Protein AF-A0A841HU97-F1 (afdb_monomer)

Radius of gyration: 21.38 Å; Cα contacts (8 Å, |Δi|>4): 462; chains: 1; bounding box: 40×59×82 Å

Mean predicted aligned error: 6.95 Å

Secondary structure (DSSP, 8-state):
---------------------PPPPPGGGT---HHHHHHHHHTTS-HHHHTTSEEEEEETTEEEEEE--SSS-EEEEE-GGGGTT-HHHHT-TT-BEEEEE-TTHHHHTHHHHHHHHHHHHTT--HHHHHHHHHHHHHTTSSPP--S-EEEEE-BTT-B-STTTSSPPPEEEEE-TT--GGGGT-PPTT-SSS-EEESTTSTT-EEEEE--GGG-BPPPP-

pLDDT: mean 89.75, std 15.46, range [35.66, 98.94]

Foldseek 3Di:
DDDDDDDDDDDDPPPPDPPPLQFADPVVLQDDDPLQFLLQLLLQDDCVQSVQAFEWEQDLQFTDTPDHGDQQKYKGWAAQLLVAPPQQSNRFSNFTFIKIWHNQCVQQPVVLSRQSRNCVSVGHHSHRSVVVSVVCVVVVVGPARPDKIKMWGQAQQGQHHPPQGRPATKMKIFDAQAAQVVQVVPDPSDQPGWGWDPHGHRRIIIIHGDDSVSRGYRDDD

Solvent-accessible surface area (backbone atoms only — not comparable to full-atom values): 12001 Å² total; per-residue (Å²): 140,86,86,82,85,80,85,83,79,84,80,81,81,80,82,75,79,77,76,75,89,78,71,70,68,62,70,77,62,66,55,66,61,68,58,52,45,52,25,38,11,34,14,2,35,62,63,92,52,33,76,36,20,21,32,37,44,81,52,97,89,28,73,43,80,80,43,86,41,82,71,54,24,34,20,27,58,42,47,20,36,67,45,38,53,45,58,76,49,27,54,34,50,78,23,34,39,23,33,24,22,31,55,54,21,42,65,33,44,46,61,57,48,47,47,28,41,39,38,42,74,72,65,49,51,32,58,55,37,40,50,50,54,52,49,30,48,76,72,62,75,38,56,75,74,93,62,84,27,41,32,26,34,16,24,56,73,28,23,76,34,92,96,48,39,51,55,72,15,28,40,38,35,53,36,59,48,40,46,29,64,82,62,71,55,43,62,74,93,54,70,91,56,49,26,39,49,56,55,55,31,81,76,4,28,37,40,40,58,50,64,64,87,66,38,28,67,45,59,82,113

Structure (mmCIF, N/CA/C/O backbone):
data_AF-A0A841HU97-F1
#
_entry.id   AF-A0A841HU97-F1
#
loop_
_atom_site.group_PDB
_atom_site.id
_atom_site.type_symbol
_atom_site.label_atom_id
_atom_site.label_alt_id
_atom_site.label_comp_id
_atom_site.label_asym_id
_atom_site.label_entity_id
_atom_site.label_seq_id
_atom_site.pdbx_PDB_ins_code
_atom_site.Cartn_x
_atom_site.Cartn_y
_atom_site.Cartn_z
_atom_site.occupancy
_atom_site.B_iso_or_equiv
_atom_site.auth_seq_id
_atom_site.auth_comp_id
_atom_site.auth_asym_id
_atom_site.auth_atom_id
_atom_site.pdbx_PDB_model_num
ATOM 1 N N . MET A 1 1 ? -6.952 43.337 65.513 1.00 39.38 1 MET A N 1
ATOM 2 C CA . MET A 1 1 ? -6.784 42.238 64.538 1.00 39.38 1 MET A CA 1
ATOM 3 C C . MET A 1 1 ? -7.478 42.650 63.247 1.00 39.38 1 MET A C 1
ATOM 5 O O . MET A 1 1 ? -8.686 42.824 63.263 1.00 39.38 1 MET A O 1
ATOM 9 N N . ARG A 1 2 ? -6.722 42.930 62.178 1.00 35.66 2 ARG A N 1
ATOM 10 C CA . ARG A 1 2 ? -7.250 43.236 60.836 1.00 35.66 2 ARG A CA 1
ATOM 11 C C . ARG A 1 2 ? -6.975 42.016 59.958 1.00 35.66 2 ARG A C 1
ATOM 13 O O . ARG A 1 2 ? -5.815 41.643 59.827 1.00 35.66 2 ARG A O 1
ATOM 20 N N . ALA A 1 3 ? -8.015 41.389 59.417 1.00 38.00 3 ALA A N 1
ATOM 21 C CA . ALA A 1 3 ? -7.885 40.289 58.467 1.00 38.00 3 ALA A CA 1
ATOM 22 C C . ALA A 1 3 ? -7.999 40.851 57.044 1.00 38.00 3 ALA A C 1
ATOM 24 O O . ALA A 1 3 ? -9.045 41.378 56.669 1.00 38.00 3 ALA A O 1
ATOM 25 N N . SER A 1 4 ? -6.909 40.777 56.279 1.00 39.00 4 SER A N 1
ATOM 26 C CA . SER A 1 4 ? -6.903 41.051 54.840 1.00 39.00 4 SER A CA 1
ATOM 27 C C . SER A 1 4 ? -7.301 39.781 54.093 1.00 39.00 4 SER A C 1
ATOM 29 O O . SER A 1 4 ? -6.621 38.764 54.205 1.00 39.00 4 SER A O 1
ATOM 31 N N . PHE A 1 5 ? -8.379 39.848 53.313 1.00 39.66 5 PHE A N 1
ATOM 32 C CA . PHE A 1 5 ? -8.741 38.817 52.344 1.00 39.66 5 PHE A CA 1
ATOM 33 C C . PHE A 1 5 ? -7.985 39.079 51.038 1.00 39.66 5 PHE A C 1
ATOM 35 O O . PHE A 1 5 ? -8.210 40.094 50.382 1.00 39.66 5 PHE A O 1
ATOM 42 N N . ILE A 1 6 ? -7.081 38.174 50.663 1.00 43.78 6 ILE A N 1
ATOM 43 C CA . ILE A 1 6 ? -6.439 38.168 49.344 1.00 43.78 6 ILE A CA 1
ATOM 44 C C . ILE A 1 6 ? -7.289 37.269 48.443 1.00 43.78 6 ILE A C 1
ATOM 46 O O . ILE A 1 6 ? -7.328 36.056 48.631 1.00 43.78 6 ILE A O 1
ATOM 50 N N . SER A 1 7 ? -7.995 37.871 47.484 1.00 40.78 7 SER A N 1
ATOM 51 C CA . SER A 1 7 ? -8.650 37.134 46.399 1.00 40.78 7 SER A CA 1
ATOM 52 C C . SER A 1 7 ? -7.592 36.703 45.387 1.00 40.78 7 SER A C 1
ATOM 54 O O . SER A 1 7 ? -6.973 37.546 44.741 1.00 40.78 7 SER A O 1
ATOM 56 N N . ILE A 1 8 ? -7.381 35.395 45.253 1.00 49.25 8 ILE A N 1
ATOM 57 C CA . ILE A 1 8 ? -6.560 34.804 44.194 1.00 49.25 8 ILE A CA 1
ATOM 58 C C . ILE A 1 8 ? -7.495 34.530 43.013 1.00 49.25 8 ILE A C 1
ATOM 60 O O . ILE A 1 8 ? -8.324 33.623 43.065 1.00 49.25 8 ILE A O 1
ATOM 64 N N . GLY A 1 9 ? -7.398 35.353 41.970 1.00 42.12 9 GLY A N 1
ATOM 65 C CA . GLY A 1 9 ? -8.091 35.125 40.705 1.00 42.12 9 GLY A CA 1
ATOM 66 C C . GLY A 1 9 ? -7.463 33.949 39.956 1.00 42.12 9 GLY A C 1
ATOM 67 O O . GLY A 1 9 ? -6.272 33.972 39.652 1.00 42.12 9 GLY A O 1
ATOM 68 N N . LEU A 1 10 ? -8.266 32.926 39.658 1.00 45.09 10 LEU A N 1
ATOM 69 C CA . LEU A 1 10 ? -7.904 31.838 38.752 1.00 45.09 10 LEU A CA 1
ATOM 70 C C . LEU A 1 10 ? -7.826 32.389 37.317 1.00 45.09 10 LEU A C 1
ATOM 72 O O . LEU A 1 10 ? -8.851 32.682 36.705 1.00 45.09 10 LEU A O 1
ATOM 76 N N . PHE A 1 11 ? -6.618 32.512 36.766 1.00 46.72 11 PHE A N 1
ATOM 77 C CA . PHE A 1 11 ? -6.419 32.663 35.325 1.00 46.72 11 PHE A CA 1
ATOM 78 C C . PHE A 1 11 ? -6.474 31.271 34.687 1.00 46.72 11 PHE A C 1
ATOM 80 O O . PHE A 1 11 ? -5.527 30.492 34.788 1.00 46.72 11 PHE A O 1
ATOM 87 N N . ALA A 1 12 ? -7.594 30.941 34.046 1.00 46.47 12 ALA A N 1
ATOM 88 C CA . ALA A 1 12 ? -7.679 29.781 33.170 1.00 46.47 12 ALA A CA 1
ATOM 89 C C . ALA A 1 12 ? -6.937 30.102 31.861 1.00 46.47 12 ALA A C 1
ATOM 91 O O . ALA A 1 12 ? -7.440 30.832 31.009 1.00 46.47 12 ALA A O 1
ATOM 92 N N . LEU A 1 13 ? -5.718 29.583 31.718 1.00 48.50 13 LEU A N 1
ATOM 93 C CA . LEU A 1 13 ? -4.993 29.565 30.449 1.00 48.50 13 LEU A CA 1
ATOM 94 C C . LEU A 1 13 ? -5.653 28.529 29.533 1.00 48.50 13 LEU A C 1
ATOM 96 O O . LEU A 1 13 ? -5.448 27.326 29.687 1.00 48.50 13 LEU A O 1
ATOM 100 N N . ALA A 1 14 ? -6.465 28.996 28.588 1.00 50.97 14 ALA A N 1
ATOM 101 C CA . ALA A 1 14 ? -6.931 28.172 27.484 1.00 50.97 14 ALA A CA 1
ATOM 102 C C . ALA A 1 14 ? -5.754 27.927 26.526 1.00 50.97 14 ALA A C 1
ATOM 104 O O . ALA A 1 14 ? -5.373 28.811 25.761 1.00 50.97 14 ALA A O 1
ATOM 105 N N . PHE A 1 15 ? -5.168 26.731 26.572 1.00 45.81 15 PHE A N 1
ATOM 106 C CA . PHE A 1 15 ? -4.295 26.247 25.506 1.00 45.81 15 PHE A CA 1
ATOM 107 C C . PHE A 1 15 ? -5.168 25.919 24.289 1.00 45.81 15 PHE A C 1
ATOM 109 O O . PHE A 1 15 ? -5.725 24.829 24.187 1.00 45.81 15 PHE A O 1
ATOM 116 N N . GLN A 1 16 ? -5.318 26.869 23.368 1.00 43.59 16 GLN A N 1
ATOM 117 C CA . GLN A 1 16 ? -5.708 26.533 22.002 1.00 43.59 16 GLN A CA 1
ATOM 118 C C . GLN A 1 16 ? -4.465 25.968 21.317 1.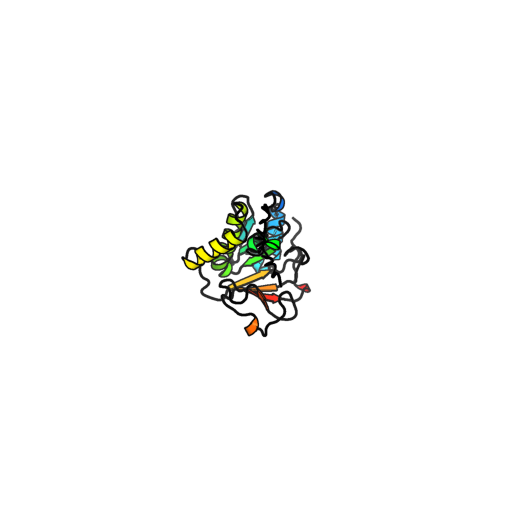00 43.59 16 GLN A C 1
ATOM 120 O O . GLN A 1 16 ? -3.536 26.708 20.997 1.00 43.59 16 GLN A O 1
ATOM 125 N N . ALA A 1 17 ? -4.418 24.648 21.144 1.00 48.00 17 ALA A N 1
ATOM 126 C CA . ALA A 1 17 ? -3.470 24.042 20.224 1.00 48.00 17 ALA A CA 1
ATOM 127 C C . ALA A 1 17 ? -3.789 24.586 18.824 1.00 48.00 17 ALA A C 1
ATOM 129 O O . ALA A 1 17 ? -4.861 24.321 18.281 1.00 48.00 1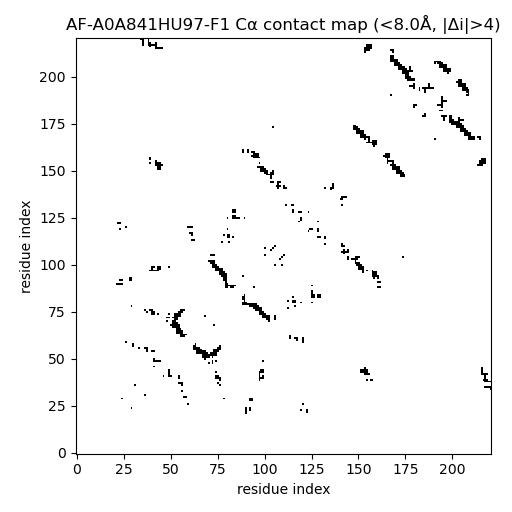7 ALA A O 1
ATOM 130 N N . LEU A 1 18 ? -2.893 25.403 18.271 1.00 46.22 18 LEU A N 1
ATOM 131 C CA . LEU A 1 18 ? -2.945 25.776 16.865 1.00 46.22 18 LEU A CA 1
ATOM 132 C C . LEU A 1 18 ? -2.720 24.486 16.074 1.00 46.22 18 LEU A C 1
ATOM 134 O O . LEU A 1 18 ? -1.617 23.945 16.087 1.00 46.22 18 LEU A O 1
ATOM 138 N N . ALA A 1 19 ? -3.765 23.969 15.432 1.00 50.91 19 ALA A N 1
ATOM 139 C CA . ALA A 1 19 ? -3.573 23.016 14.353 1.00 50.91 19 ALA A CA 1
ATOM 140 C C . ALA A 1 19 ? -2.728 23.738 13.295 1.00 50.91 19 ALA A C 1
ATOM 142 O O . ALA A 1 19 ? -3.179 24.731 12.720 1.00 50.91 19 ALA A O 1
ATOM 143 N N . GLU A 1 20 ? -1.478 23.317 13.103 1.00 55.88 20 GLU A N 1
ATOM 144 C CA . GLU A 1 20 ? -0.710 23.771 11.950 1.00 55.88 20 GLU A CA 1
ATOM 145 C C . GLU A 1 20 ? -1.506 23.393 10.698 1.00 55.88 20 GLU A C 1
ATOM 147 O O . GLU A 1 20 ? -1.868 22.228 10.521 1.00 55.88 20 GLU A O 1
ATOM 152 N N . ASP A 1 21 ? -1.797 24.378 9.844 1.00 69.62 21 ASP A N 1
ATOM 153 C CA . ASP A 1 21 ? -2.420 24.183 8.529 1.00 69.62 21 ASP A CA 1
ATOM 154 C C . ASP A 1 21 ? -1.395 23.510 7.601 1.00 69.62 21 ASP A C 1
ATOM 156 O O . ASP A 1 21 ? -0.797 24.124 6.711 1.00 69.62 21 ASP A O 1
ATOM 160 N N . ARG A 1 22 ? -1.079 22.249 7.907 1.00 84.69 22 ARG A N 1
ATOM 161 C CA . ARG A 1 22 ? -0.103 21.448 7.183 1.00 84.69 22 ARG A CA 1
ATOM 162 C C . ARG A 1 22 ? -0.726 21.064 5.852 1.00 84.69 22 ARG A C 1
ATOM 164 O O . ARG A 1 22 ? -1.761 20.411 5.796 1.00 84.69 22 ARG A O 1
ATOM 171 N N . LYS A 1 23 ? -0.085 21.481 4.764 1.00 90.56 23 LYS A N 1
ATOM 172 C CA . LYS A 1 23 ? -0.539 21.193 3.401 1.00 90.56 23 LYS A CA 1
ATOM 173 C C . LYS A 1 23 ? 0.221 20.002 2.840 1.00 90.56 23 LYS A C 1
ATOM 175 O O . LYS A 1 23 ? 1.411 19.836 3.115 1.00 90.56 23 LYS A O 1
ATOM 180 N N . TYR A 1 24 ? -0.456 19.195 2.027 1.00 96.06 24 TYR A N 1
ATOM 181 C CA . TYR A 1 24 ? 0.226 18.197 1.208 1.00 96.06 24 TYR A CA 1
ATOM 182 C C . TYR A 1 24 ? 1.203 18.866 0.242 1.00 96.06 24 TYR A C 1
ATOM 184 O O . TYR A 1 24 ? 1.039 20.027 -0.146 1.00 96.06 24 TYR A O 1
ATOM 192 N N . ALA A 1 25 ? 2.221 18.108 -0.158 1.00 95.88 25 ALA A N 1
ATOM 193 C CA . ALA A 1 25 ? 3.141 18.542 -1.193 1.00 95.88 25 ALA A CA 1
ATOM 194 C C . ALA A 1 25 ? 2.417 18.714 -2.541 1.00 95.88 25 ALA A C 1
ATOM 196 O O . ALA A 1 25 ? 1.280 18.276 -2.732 1.00 95.88 25 ALA A O 1
ATOM 197 N N . SER A 1 26 ? 3.082 19.344 -3.510 1.00 96.50 26 SER A N 1
ATOM 198 C CA . SER A 1 26 ? 2.541 19.395 -4.870 1.00 96.50 26 SER A CA 1
ATOM 199 C C . SER A 1 26 ? 2.446 17.984 -5.469 1.00 96.50 26 SER A C 1
ATOM 201 O O . SER A 1 26 ? 3.258 17.122 -5.141 1.00 96.50 26 SER A O 1
ATOM 203 N N . PHE A 1 27 ? 1.508 17.750 -6.397 1.00 96.88 27 PHE A N 1
ATOM 204 C CA . PHE A 1 27 ? 1.366 16.440 -7.056 1.00 96.88 27 PHE A CA 1
ATOM 205 C C . PHE A 1 27 ? 2.678 15.922 -7.676 1.00 96.88 27 PHE A C 1
ATOM 207 O O . PHE A 1 27 ? 2.916 14.719 -7.669 1.00 96.88 27 PHE A O 1
ATOM 214 N N . ALA A 1 28 ? 3.549 16.818 -8.156 1.00 97.19 28 ALA A N 1
ATOM 215 C CA . ALA A 1 28 ? 4.831 16.445 -8.756 1.00 97.19 28 ALA A CA 1
ATOM 216 C C . ALA A 1 28 ? 5.740 15.659 -7.788 1.00 97.19 28 ALA A C 1
ATOM 218 O O . ALA A 1 28 ? 6.506 14.811 -8.228 1.00 97.19 28 ALA A O 1
ATOM 219 N N . GLU A 1 29 ? 5.604 15.874 -6.475 1.00 97.00 29 GLU A N 1
ATOM 220 C CA . GLU A 1 29 ? 6.344 15.138 -5.437 1.00 97.00 29 GLU A CA 1
ATOM 221 C C . GLU A 1 29 ? 5.803 13.716 -5.214 1.00 97.00 29 GLU A C 1
ATOM 223 O O . GLU A 1 29 ? 6.471 12.881 -4.606 1.00 97.00 29 GLU A O 1
ATOM 228 N N . TYR A 1 30 ? 4.592 13.416 -5.692 1.00 97.00 30 TYR A N 1
ATOM 229 C CA . TYR A 1 30 ? 3.968 12.089 -5.635 1.00 97.00 30 TYR A CA 1
ATOM 230 C C . TYR A 1 30 ? 4.116 11.316 -6.948 1.00 97.00 30 TYR A C 1
ATOM 232 O O . TYR A 1 30 ? 4.041 10.083 -6.947 1.00 97.00 30 TYR A O 1
ATOM 240 N N . GLU A 1 31 ? 4.315 12.027 -8.054 1.00 96.00 31 GLU A N 1
ATOM 241 C CA . GLU A 1 31 ? 4.421 11.471 -9.397 1.00 96.00 31 GLU A CA 1
ATOM 242 C C . GLU A 1 31 ? 5.672 10.593 -9.555 1.00 96.00 31 GLU A C 1
ATOM 244 O O . GLU A 1 31 ? 6.679 10.737 -8.856 1.00 96.00 31 GLU A O 1
ATOM 249 N N . MET A 1 32 ? 5.584 9.631 -10.468 1.00 97.44 32 MET A N 1
ATOM 250 C CA . MET A 1 32 ? 6.690 8.785 -10.896 1.00 97.44 32 MET A CA 1
ATOM 251 C C . MET A 1 32 ? 6.630 8.635 -12.419 1.00 97.44 32 MET A C 1
ATOM 253 O O . MET A 1 32 ? 5.535 8.621 -12.985 1.00 97.44 32 MET A O 1
ATOM 257 N N . PRO A 1 33 ? 7.774 8.470 -13.110 1.00 97.50 33 PRO A N 1
ATOM 258 C CA . PRO A 1 33 ? 7.753 8.024 -14.496 1.00 97.50 33 PRO A CA 1
ATOM 259 C C . PRO A 1 33 ? 6.971 6.711 -14.611 1.00 97.50 33 PRO A C 1
ATOM 261 O O . PRO A 1 33 ? 7.207 5.790 -13.828 1.00 97.50 33 PRO A O 1
ATOM 264 N N . ARG A 1 34 ? 6.069 6.618 -15.596 1.00 97.75 34 ARG A N 1
ATOM 265 C CA . ARG A 1 34 ? 5.155 5.475 -15.781 1.00 97.75 34 ARG A CA 1
ATOM 266 C C . ARG A 1 34 ? 5.855 4.122 -15.648 1.00 97.75 34 ARG A C 1
ATOM 268 O O . ARG A 1 34 ? 5.418 3.287 -14.861 1.00 97.75 34 ARG A O 1
ATOM 275 N N . ASP A 1 35 ? 6.945 3.920 -16.382 1.00 97.94 35 ASP A N 1
ATOM 276 C CA . ASP A 1 35 ? 7.644 2.630 -16.407 1.00 97.94 35 ASP A CA 1
ATOM 277 C C . ASP A 1 35 ? 8.340 2.325 -15.074 1.00 97.94 35 ASP A C 1
ATOM 279 O O . ASP A 1 35 ? 8.354 1.178 -14.629 1.00 97.94 35 ASP A O 1
ATOM 283 N N . ALA A 1 36 ? 8.829 3.356 -14.376 1.00 98.38 36 ALA A N 1
ATOM 284 C CA . ALA A 1 36 ? 9.403 3.208 -13.043 1.00 98.38 36 ALA A CA 1
ATOM 285 C C . ALA A 1 36 ? 8.336 2.837 -11.998 1.00 98.38 36 ALA A C 1
ATOM 287 O O . ALA A 1 36 ? 8.594 2.006 -11.129 1.00 98.38 36 ALA A O 1
ATOM 288 N N . GLU A 1 37 ? 7.129 3.407 -12.082 1.00 98.62 37 GLU A N 1
ATOM 289 C CA . GLU A 1 37 ? 6.034 3.047 -11.173 1.00 98.62 37 GLU A CA 1
ATOM 290 C C . GLU A 1 37 ? 5.511 1.634 -11.440 1.00 98.62 37 GLU A C 1
ATOM 292 O O . GLU A 1 37 ? 5.264 0.886 -10.496 1.00 98.62 37 GLU A O 1
ATOM 297 N N . VAL A 1 38 ? 5.416 1.227 -12.711 1.00 98.75 38 VAL A N 1
ATOM 298 C CA . VAL A 1 38 ? 5.068 -0.154 -13.079 1.00 98.75 38 VAL A CA 1
ATOM 299 C C . VAL A 1 38 ? 6.113 -1.140 -12.555 1.00 98.75 38 VAL A C 1
ATOM 301 O O . VAL A 1 38 ? 5.745 -2.167 -11.982 1.00 98.75 38 VAL A O 1
ATOM 304 N N . ALA A 1 39 ? 7.404 -0.840 -12.722 1.00 98.56 39 ALA A N 1
ATOM 305 C CA . ALA A 1 39 ? 8.486 -1.685 -12.225 1.00 98.56 39 ALA A CA 1
ATOM 306 C C . ALA A 1 39 ? 8.465 -1.810 -10.694 1.00 98.56 39 ALA A C 1
ATOM 308 O O . ALA A 1 39 ? 8.594 -2.917 -10.167 1.00 98.56 39 ALA A O 1
ATOM 309 N N . LEU A 1 40 ? 8.241 -0.699 -9.984 1.00 98.62 40 LEU A N 1
ATOM 310 C CA . LEU A 1 40 ? 8.136 -0.688 -8.526 1.00 98.62 40 LEU A CA 1
ATOM 311 C C . LEU A 1 40 ? 6.879 -1.415 -8.027 1.00 98.62 40 LEU A C 1
ATOM 313 O O . LEU A 1 40 ? 6.944 -2.152 -7.051 1.00 98.62 40 LEU A O 1
ATOM 317 N N . ALA A 1 41 ? 5.737 -1.273 -8.703 1.00 98.75 41 ALA A N 1
ATOM 318 C CA . ALA A 1 41 ? 4.535 -2.033 -8.364 1.00 98.75 41 ALA A CA 1
ATOM 319 C C . ALA A 1 41 ? 4.764 -3.545 -8.525 1.00 98.75 41 ALA A C 1
ATOM 321 O O . ALA A 1 41 ? 4.331 -4.334 -7.686 1.00 98.75 41 ALA A O 1
ATOM 322 N N . ARG A 1 42 ? 5.474 -3.965 -9.581 1.00 98.69 42 ARG A N 1
ATOM 323 C CA . ARG A 1 42 ? 5.773 -5.382 -9.836 1.00 98.69 42 ARG A CA 1
ATOM 324 C C . ARG A 1 42 ? 6.740 -5.990 -8.820 1.00 98.69 42 ARG A C 1
ATOM 326 O O . ARG A 1 42 ? 6.621 -7.180 -8.539 1.00 98.69 42 ARG A O 1
ATOM 333 N N . SER A 1 43 ? 7.649 -5.211 -8.234 1.00 98.62 43 SER A N 1
ATOM 334 C CA . SER A 1 43 ? 8.570 -5.725 -7.209 1.00 98.62 43 SER A CA 1
ATOM 335 C C . SER A 1 43 ? 7.900 -6.011 -5.859 1.00 98.62 43 SER A C 1
ATOM 337 O O . SER A 1 43 ? 8.522 -6.605 -4.982 1.00 98.62 43 SER A O 1
ATOM 339 N N . ALA A 1 44 ? 6.624 -5.655 -5.680 1.00 98.50 44 ALA A N 1
ATOM 340 C CA . ALA A 1 44 ? 5.869 -5.964 -4.468 1.00 98.50 44 ALA A CA 1
ATOM 341 C C . ALA A 1 44 ? 5.679 -7.471 -4.214 1.00 98.50 44 ALA A C 1
ATOM 343 O O . ALA A 1 44 ? 5.429 -7.859 -3.076 1.00 98.50 44 ALA A O 1
ATOM 344 N N . ALA A 1 45 ? 5.762 -8.313 -5.248 1.00 98.44 45 ALA A N 1
ATOM 345 C CA . ALA A 1 45 ? 5.433 -9.735 -5.174 1.00 98.44 45 ALA A CA 1
ATOM 346 C C . ALA A 1 45 ? 6.348 -10.589 -6.070 1.00 98.44 45 ALA A C 1
ATOM 348 O O . ALA A 1 45 ? 6.911 -10.065 -7.037 1.00 98.44 45 ALA A O 1
ATOM 349 N N . PRO A 1 46 ? 6.469 -11.906 -5.799 1.00 97.62 46 PRO A N 1
ATOM 350 C CA . PRO A 1 46 ? 7.232 -12.811 -6.656 1.00 97.62 46 PRO A CA 1
ATOM 351 C C . PRO A 1 46 ? 6.738 -12.793 -8.105 1.00 97.62 46 PRO A C 1
ATOM 353 O O . PRO A 1 46 ? 5.551 -12.598 -8.374 1.00 97.62 46 PRO A O 1
ATOM 356 N N . GLU A 1 47 ? 7.647 -13.054 -9.044 1.00 96.62 47 GLU A N 1
ATOM 357 C CA . GLU A 1 47 ? 7.403 -12.923 -10.486 1.00 96.62 47 GLU A CA 1
ATOM 358 C C . GLU A 1 47 ? 6.187 -13.728 -10.969 1.00 96.62 47 GLU A C 1
ATOM 360 O O . GLU A 1 47 ? 5.412 -13.247 -11.792 1.00 96.62 47 GLU A O 1
ATOM 365 N N . GLN A 1 48 ? 5.946 -14.920 -10.417 1.00 96.88 48 GLN A N 1
ATOM 366 C CA . GLN A 1 48 ? 4.804 -15.776 -10.775 1.00 96.88 48 GLN A CA 1
ATOM 367 C C . GLN A 1 48 ? 3.440 -15.127 -10.456 1.00 96.88 48 GLN A C 1
ATOM 369 O O . GLN A 1 48 ? 2.411 -15.518 -11.024 1.00 96.88 48 GLN A O 1
ATOM 374 N N . ILE A 1 49 ? 3.443 -14.135 -9.559 1.00 98.31 49 ILE A N 1
ATOM 375 C CA . ILE A 1 49 ? 2.303 -13.297 -9.192 1.00 98.31 49 ILE A CA 1
ATOM 376 C C . ILE A 1 49 ? 2.338 -11.994 -9.996 1.00 98.31 49 ILE A C 1
ATOM 378 O O . ILE A 1 49 ? 1.416 -11.717 -10.763 1.00 98.31 49 ILE A O 1
ATOM 382 N N . SER A 1 50 ? 3.394 -11.194 -9.844 1.00 98.06 50 SER A N 1
ATOM 383 C CA . SER A 1 50 ? 3.416 -9.818 -10.349 1.00 98.06 50 SER A CA 1
ATOM 384 C C . SER A 1 50 ? 3.511 -9.715 -11.871 1.00 98.06 50 SER A C 1
ATOM 386 O O . SER A 1 50 ? 3.017 -8.744 -12.444 1.00 98.06 50 SER A O 1
ATOM 388 N N . SER A 1 51 ? 4.072 -10.721 -12.557 1.00 97.62 51 SER A N 1
ATOM 389 C CA . SER A 1 51 ? 4.155 -10.726 -14.027 1.00 97.62 51 SER A CA 1
ATOM 390 C C . SER A 1 51 ? 2.782 -10.721 -14.706 1.00 97.62 51 SER A C 1
ATOM 392 O O . SER A 1 51 ? 2.644 -10.152 -15.792 1.00 97.62 51 SER A O 1
ATOM 394 N N . ARG A 1 52 ? 1.785 -11.307 -14.029 1.00 98.38 52 ARG A N 1
ATOM 395 C CA . ARG A 1 52 ? 0.411 -11.539 -14.492 1.00 98.38 52 ARG A CA 1
ATOM 396 C C . ARG A 1 52 ? -0.645 -10.727 -13.742 1.00 98.38 52 ARG A C 1
ATOM 398 O O . ARG A 1 52 ? -1.834 -10.924 -13.978 1.00 98.38 52 ARG A O 1
ATOM 405 N N . ALA A 1 53 ? -0.226 -9.847 -12.837 1.00 98.88 53 ALA A N 1
ATOM 406 C CA . ALA A 1 53 ? -1.120 -8.976 -12.088 1.00 98.88 53 ALA A CA 1
ATOM 407 C C . ALA A 1 53 ? -1.597 -7.793 -12.942 1.00 98.88 53 ALA A C 1
ATOM 409 O O . ALA A 1 53 ? -0.894 -7.310 -13.833 1.00 98.88 53 ALA A O 1
ATOM 410 N N . THR A 1 54 ? -2.787 -7.288 -12.628 1.00 98.94 54 THR A N 1
ATOM 411 C CA . THR A 1 54 ? -3.208 -5.958 -13.076 1.00 98.94 54 THR A CA 1
ATOM 412 C C . THR A 1 54 ? -2.339 -4.920 -12.377 1.00 98.94 54 THR A C 1
ATOM 414 O O . THR A 1 54 ? -2.090 -5.034 -11.179 1.00 98.94 54 THR A O 1
ATOM 417 N N . ILE A 1 55 ? -1.881 -3.903 -13.104 1.00 98.88 55 ILE A N 1
ATOM 418 C CA . ILE A 1 55 ? -1.062 -2.822 -12.550 1.00 98.88 55 ILE A CA 1
ATOM 419 C C . ILE A 1 55 ? -1.828 -1.510 -12.641 1.00 98.88 55 ILE A C 1
ATOM 421 O O . ILE A 1 55 ? -2.269 -1.122 -13.730 1.00 98.88 55 ILE A O 1
ATOM 425 N N . LYS A 1 56 ? -1.939 -0.821 -11.503 1.00 98.88 56 LYS A N 1
ATOM 426 C CA . LYS A 1 56 ? -2.425 0.558 -11.429 1.00 98.88 56 LYS A CA 1
ATOM 427 C C . LYS A 1 56 ? -1.298 1.512 -11.032 1.00 98.88 56 LYS A C 1
ATOM 429 O O . LYS A 1 56 ? -0.475 1.173 -10.184 1.00 98.88 56 LYS A O 1
ATOM 434 N N . ILE A 1 57 ? -1.285 2.703 -11.626 1.00 98.69 57 ILE A N 1
ATOM 435 C CA . ILE A 1 57 ? -0.348 3.791 -11.291 1.00 98.69 57 ILE A CA 1
ATOM 436 C C . ILE A 1 57 ? -1.108 5.041 -10.864 1.00 98.69 57 ILE A C 1
ATOM 438 O O . ILE A 1 57 ? -2.279 5.200 -11.215 1.00 98.69 57 ILE A O 1
ATOM 442 N N . LEU A 1 58 ? -0.453 5.918 -10.109 1.00 98.69 58 LEU A N 1
ATOM 443 C CA . LEU A 1 58 ? -1.059 7.154 -9.633 1.00 98.69 58 LEU A CA 1
ATOM 444 C C . LEU A 1 58 ? -1.114 8.223 -10.734 1.00 98.69 58 LEU A C 1
ATOM 446 O O . LEU A 1 58 ? -0.103 8.562 -11.344 1.00 98.69 58 LEU A O 1
ATOM 450 N N . THR A 1 59 ? -2.279 8.840 -10.908 1.00 98.06 59 THR A N 1
ATOM 451 C CA . THR A 1 59 ? -2.480 10.059 -11.699 1.00 98.06 59 THR A CA 1
ATOM 452 C C . THR A 1 59 ? -3.089 11.158 -10.829 1.00 98.06 59 THR A C 1
ATOM 454 O O . THR A 1 59 ? -3.440 10.948 -9.665 1.00 98.06 59 THR A O 1
ATOM 457 N N . ARG A 1 60 ? -3.250 12.361 -11.394 1.00 96.19 60 ARG A N 1
ATOM 458 C CA . ARG A 1 60 ? -3.923 13.485 -10.716 1.00 96.19 60 ARG A CA 1
ATOM 459 C C . ARG A 1 60 ? -5.380 13.189 -10.356 1.00 96.19 60 ARG A C 1
ATOM 461 O O . ARG A 1 60 ? -5.932 13.881 -9.509 1.00 96.19 60 ARG A O 1
ATOM 468 N N . ASN A 1 61 ? -5.985 12.187 -10.992 1.00 94.75 61 ASN A N 1
ATOM 469 C CA . ASN A 1 61 ? -7.378 11.801 -10.787 1.00 94.75 61 ASN A CA 1
ATOM 470 C C . ASN A 1 61 ? -7.525 10.552 -9.896 1.00 94.75 61 ASN A C 1
ATOM 472 O O . ASN A 1 61 ? -8.646 10.087 -9.688 1.00 94.75 61 ASN A O 1
ATOM 476 N N . GLY A 1 62 ? -6.420 10.006 -9.375 1.00 97.69 62 GLY A N 1
ATOM 477 C CA . GLY A 1 62 ? -6.385 8.748 -8.628 1.00 97.69 62 GLY A CA 1
ATOM 478 C C . GLY A 1 62 ? -5.640 7.643 -9.378 1.00 97.69 62 GLY A C 1
ATOM 479 O O . GLY A 1 62 ? -4.836 7.914 -10.264 1.00 97.69 62 GLY A O 1
ATOM 480 N N . PHE A 1 63 ? -5.865 6.388 -8.993 1.00 98.62 63 PHE A N 1
ATOM 481 C CA . PHE A 1 63 ? -5.192 5.242 -9.605 1.00 98.62 63 PHE A CA 1
ATOM 482 C C . PHE A 1 63 ? -5.845 4.816 -10.925 1.00 98.62 63 PHE A C 1
ATOM 484 O O . PHE A 1 63 ? -7.059 4.632 -11.001 1.00 98.62 63 PHE A O 1
ATOM 491 N N . GLU A 1 64 ? -5.028 4.588 -11.953 1.00 98.44 64 GLU A N 1
ATOM 492 C CA . GLU A 1 64 ? -5.472 4.167 -13.286 1.00 98.44 64 GLU A CA 1
ATOM 493 C C . GLU A 1 64 ? -4.783 2.874 -13.727 1.00 98.44 64 GLU A C 1
ATOM 495 O O . GLU A 1 64 ? -3.589 2.677 -13.496 1.00 98.44 64 GLU A O 1
ATOM 500 N N . VAL A 1 65 ? -5.534 1.985 -14.385 1.00 98.75 65 VAL A N 1
ATOM 501 C CA . VAL A 1 65 ? -5.006 0.717 -14.910 1.00 98.75 65 VAL A CA 1
ATOM 502 C C . VAL A 1 65 ? -4.126 0.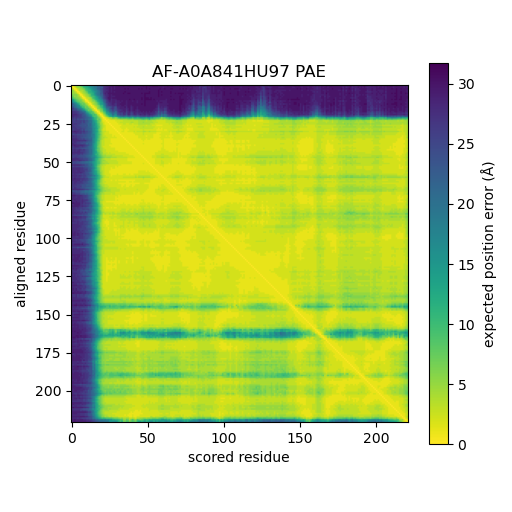987 -16.127 1.00 98.75 65 VAL A C 1
ATOM 504 O O . VAL A 1 65 ? -4.576 1.566 -17.113 1.00 98.75 65 VAL A O 1
ATOM 507 N N . VAL A 1 66 ? -2.888 0.496 -16.090 1.00 98.56 66 VAL A N 1
ATOM 508 C CA . VAL A 1 66 ? -1.921 0.633 -17.196 1.00 98.56 66 VAL A CA 1
ATOM 509 C C . VAL A 1 66 ? -1.441 -0.691 -17.771 1.00 98.56 66 VAL A C 1
ATOM 511 O O . VAL A 1 66 ? -0.857 -0.703 -18.854 1.00 98.56 66 VAL A O 1
ATOM 514 N N . ALA A 1 67 ? -1.707 -1.795 -17.075 1.00 98.31 67 ALA A N 1
ATOM 515 C CA . ALA A 1 67 ? -1.555 -3.152 -17.579 1.00 98.31 67 ALA A CA 1
ATOM 516 C C . ALA A 1 67 ? -2.659 -4.024 -16.975 1.00 98.31 67 ALA A C 1
ATOM 518 O O . ALA A 1 67 ? -2.910 -3.953 -15.774 1.00 98.31 67 ALA A O 1
ATOM 519 N N . THR A 1 68 ? -3.315 -4.835 -17.801 1.00 98.38 68 THR A N 1
ATOM 520 C CA . THR A 1 68 ? -4.343 -5.780 -17.342 1.00 98.38 68 THR A CA 1
ATOM 521 C C . THR A 1 68 ? -3.715 -7.155 -17.165 1.00 98.38 68 THR A C 1
ATOM 523 O O . THR A 1 68 ? -3.019 -7.629 -18.061 1.00 98.38 68 THR A O 1
ATOM 526 N N . GLY A 1 69 ? -3.945 -7.759 -16.002 1.00 97.94 69 GLY A N 1
ATOM 527 C CA . GLY A 1 69 ? -3.492 -9.105 -15.669 1.00 97.94 69 GLY A CA 1
ATOM 528 C C . GLY A 1 69 ? -4.570 -10.169 -15.858 1.00 97.94 69 GLY A C 1
ATOM 529 O O . GLY A 1 69 ? -5.725 -9.849 -16.133 1.00 97.94 69 GLY A O 1
ATOM 530 N N . ASP A 1 70 ? -4.204 -11.434 -15.656 1.00 98.25 70 ASP A N 1
ATOM 531 C CA . ASP A 1 70 ? -5.094 -12.596 -15.811 1.00 98.25 70 ASP A CA 1
ATOM 532 C C . ASP A 1 70 ? -5.200 -13.483 -14.554 1.00 98.25 70 ASP A C 1
ATOM 534 O O . ASP A 1 70 ? -5.993 -14.423 -14.526 1.00 98.25 70 ASP A O 1
ATOM 538 N N . ASN A 1 71 ? -4.457 -13.172 -13.486 1.00 98.38 71 ASN A N 1
ATOM 539 C CA . ASN A 1 71 ? -4.437 -13.965 -12.250 1.00 98.38 71 ASN A CA 1
ATOM 540 C C . ASN A 1 71 ? -5.285 -13.371 -11.108 1.00 98.38 71 ASN A C 1
ATOM 542 O O . ASN A 1 71 ? -5.277 -13.896 -9.995 1.00 98.38 71 ASN A O 1
ATOM 546 N N . GLY A 1 72 ? -5.986 -12.265 -11.366 1.00 98.31 72 GLY A N 1
ATOM 547 C CA . GLY A 1 72 ? -6.822 -11.563 -10.391 1.00 98.31 72 GLY A CA 1
ATOM 548 C C . GLY A 1 72 ? -6.069 -10.688 -9.383 1.00 98.31 72 GLY A C 1
ATOM 549 O O . GLY A 1 72 ? -6.725 -9.951 -8.655 1.00 98.31 72 GLY A O 1
ATOM 550 N N . PHE A 1 73 ? -4.734 -10.717 -9.352 1.00 98.81 73 PHE A N 1
ATOM 551 C CA . PHE A 1 73 ? -3.947 -9.831 -8.495 1.00 98.81 73 PHE A CA 1
ATOM 552 C C . PHE A 1 73 ? -3.953 -8.396 -9.022 1.00 98.81 73 PHE A C 1
ATOM 554 O O . PHE A 1 73 ? -4.037 -8.152 -10.231 1.00 98.81 73 PHE A O 1
ATOM 561 N N . LEU A 1 74 ? -3.798 -7.450 -8.101 1.00 98.88 74 LEU A N 1
ATOM 562 C CA . LEU A 1 74 ? -3.626 -6.031 -8.384 1.00 98.88 74 LEU A CA 1
ATOM 563 C C . LEU A 1 74 ? -2.364 -5.542 -7.678 1.00 98.88 74 LEU A C 1
ATOM 565 O O . LEU A 1 74 ? -2.318 -5.586 -6.455 1.00 98.88 74 LEU A O 1
ATOM 569 N N . CYS A 1 75 ? -1.372 -5.041 -8.413 1.00 98.88 75 CYS A N 1
ATOM 570 C CA . CYS A 1 75 ? -0.235 -4.355 -7.805 1.00 98.88 75 CYS A CA 1
ATOM 571 C C . CYS A 1 75 ? -0.279 -2.842 -8.071 1.00 98.88 75 CYS A C 1
ATOM 573 O O . CYS A 1 75 ? -0.592 -2.399 -9.180 1.00 98.88 75 CYS A O 1
ATOM 575 N N . MET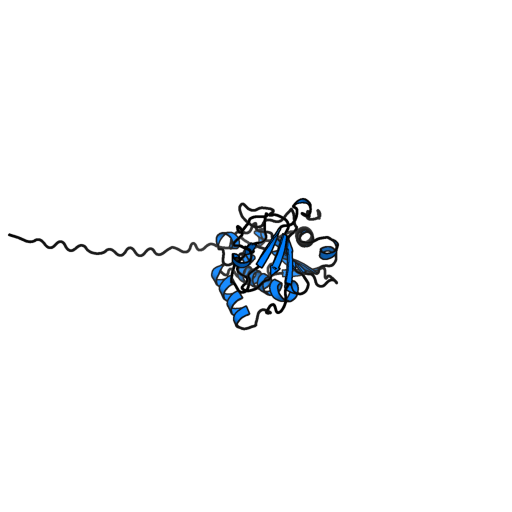 A 1 76 ? 0.053 -2.050 -7.053 1.00 98.81 76 MET A N 1
ATOM 576 C CA . MET A 1 76 ? 0.114 -0.586 -7.119 1.00 98.81 76 MET A CA 1
ATOM 577 C C . MET A 1 76 ? 1.058 -0.024 -6.053 1.00 98.81 76 MET A C 1
ATOM 579 O O . MET A 1 76 ? 1.347 -0.680 -5.054 1.00 98.81 76 MET A O 1
ATOM 583 N N . VAL A 1 77 ? 1.552 1.198 -6.261 1.00 98.62 77 VAL A N 1
ATOM 584 C CA . VAL A 1 77 ? 2.449 1.869 -5.310 1.00 98.62 77 VAL A CA 1
ATOM 585 C C . VAL A 1 77 ? 1.646 2.835 -4.447 1.00 98.62 77 VAL A C 1
ATOM 587 O O . VAL A 1 77 ? 1.264 3.917 -4.885 1.00 98.62 77 VAL A O 1
ATOM 590 N N . MET A 1 78 ? 1.402 2.471 -3.195 1.00 98.00 78 MET A N 1
ATOM 591 C CA . MET A 1 78 ? 0.721 3.335 -2.237 1.00 98.00 78 MET A CA 1
ATOM 592 C C . MET A 1 78 ? 1.556 4.569 -1.902 1.00 98.00 78 MET A C 1
ATOM 594 O O . MET A 1 78 ? 2.792 4.532 -1.869 1.00 98.00 78 MET A O 1
ATOM 598 N N . ARG A 1 79 ? 0.859 5.684 -1.687 1.00 97.44 79 ARG A N 1
ATOM 599 C CA . ARG A 1 79 ? 1.433 6.958 -1.244 1.00 97.44 79 ARG A CA 1
ATOM 600 C C . ARG A 1 79 ? 1.092 7.200 0.220 1.00 97.44 79 ARG A C 1
ATOM 602 O O . ARG A 1 79 ? 0.386 6.419 0.850 1.00 97.44 79 ARG A O 1
ATOM 609 N N . SER A 1 80 ? 1.585 8.315 0.740 1.00 96.12 80 SER A N 1
ATOM 610 C CA . SER A 1 80 ? 1.450 8.703 2.140 1.00 96.12 80 SER A CA 1
A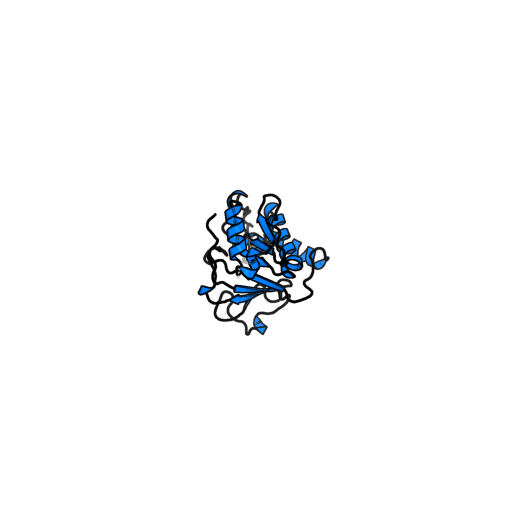TOM 611 C C . SER A 1 80 ? 0.011 8.693 2.663 1.00 96.12 80 SER A C 1
ATOM 613 O O . SER A 1 80 ? -0.201 8.3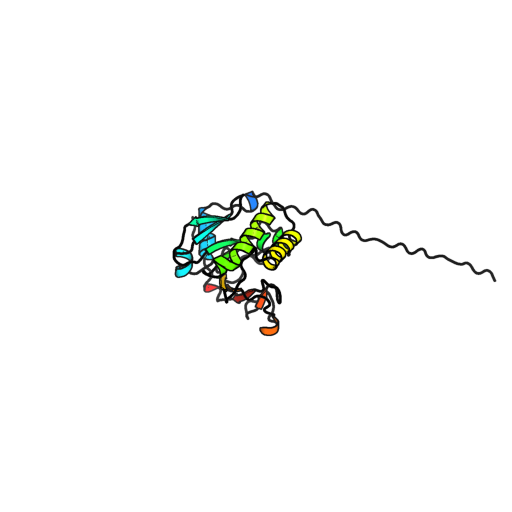29 3.812 1.00 96.12 80 SER A O 1
ATOM 615 N N . TRP A 1 81 ? -0.991 8.986 1.825 1.00 97.06 81 TRP A N 1
ATOM 616 C CA . TRP A 1 81 ? -2.408 8.981 2.220 1.00 97.06 81 TRP A CA 1
ATOM 617 C C . TRP A 1 81 ? -2.910 7.645 2.787 1.00 97.06 81 TRP A C 1
ATOM 619 O O . TRP A 1 81 ? -3.835 7.628 3.602 1.00 97.06 81 TRP A O 1
ATOM 629 N N . SER A 1 82 ? -2.272 6.528 2.428 1.00 94.06 82 SER A N 1
ATOM 630 C CA . SER A 1 82 ? -2.569 5.213 3.005 1.00 94.06 82 SER A CA 1
ATOM 631 C C . SER A 1 82 ? -2.278 5.131 4.507 1.00 94.06 82 SER A C 1
ATOM 633 O O . SER A 1 82 ? -2.885 4.310 5.191 1.00 94.06 82 SER A O 1
ATOM 635 N N . ALA A 1 83 ? -1.432 6.008 5.054 1.00 91.62 83 ALA A N 1
ATOM 636 C CA . ALA A 1 83 ? -1.104 6.045 6.478 1.00 91.62 83 ALA A CA 1
ATOM 637 C C . ALA A 1 83 ? -2.154 6.757 7.353 1.00 91.62 83 ALA A C 1
ATOM 639 O O . ALA A 1 83 ? -2.042 6.733 8.579 1.00 91.62 83 ALA A O 1
ATOM 640 N N . ALA A 1 84 ? -3.192 7.363 6.763 1.00 88.56 84 ALA A N 1
ATOM 641 C CA . ALA A 1 84 ? -4.227 8.046 7.535 1.00 88.56 84 ALA A CA 1
ATOM 642 C C . ALA A 1 84 ? -4.874 7.097 8.572 1.00 88.56 84 ALA A C 1
ATOM 644 O O . ALA A 1 84 ? -5.216 5.958 8.209 1.00 88.56 84 ALA A O 1
ATOM 645 N N . PRO A 1 85 ? -5.069 7.556 9.830 1.00 90.12 85 PRO A N 1
ATOM 646 C CA . PRO A 1 85 ? -5.013 8.958 10.269 1.00 90.12 85 PRO A CA 1
ATOM 647 C C . PRO A 1 85 ? -3.662 9.463 10.816 1.00 90.12 85 PRO A C 1
ATOM 649 O O . PRO A 1 85 ? -3.647 10.561 11.355 1.00 90.12 85 PRO A O 1
ATOM 652 N N . ASP A 1 86 ? -2.545 8.730 10.725 1.00 90.38 86 ASP A N 1
ATOM 653 C CA . ASP A 1 86 ? -1.257 9.213 11.261 1.00 90.38 86 ASP A CA 1
ATOM 654 C C . ASP A 1 86 ? -0.786 10.471 10.503 1.00 90.38 86 ASP A C 1
ATOM 656 O O . ASP A 1 86 ? -0.404 10.359 9.334 1.00 90.38 86 ASP A O 1
ATOM 660 N N . PRO A 1 87 ? -0.776 11.670 11.114 1.00 89.94 87 PRO A N 1
ATOM 661 C CA . PRO A 1 87 ? -0.461 12.894 10.394 1.00 89.94 87 PRO A CA 1
ATOM 662 C C . PRO A 1 87 ? 1.003 12.956 9.945 1.00 89.94 87 PRO A C 1
ATOM 664 O O . PRO A 1 87 ? 1.283 13.498 8.876 1.00 89.94 87 PRO A O 1
ATOM 667 N N . GLU A 1 88 ? 1.951 12.402 10.704 1.00 90.25 88 GLU A N 1
ATOM 668 C CA . GLU A 1 88 ? 3.364 12.475 10.331 1.00 90.25 88 GLU A CA 1
ATOM 669 C C . GLU A 1 88 ? 3.611 11.722 9.024 1.00 90.25 88 GLU A C 1
ATOM 671 O O . GLU A 1 88 ? 4.159 12.289 8.071 1.00 90.25 88 GLU A O 1
ATOM 676 N N . ALA A 1 89 ? 3.123 10.484 8.962 1.00 91.12 89 ALA A N 1
ATOM 677 C CA . ALA A 1 89 ? 3.218 9.651 7.779 1.00 91.12 89 ALA A CA 1
ATOM 678 C C . ALA A 1 89 ? 2.309 10.149 6.647 1.00 91.12 89 ALA A C 1
ATOM 680 O O . ALA A 1 89 ? 2.749 10.188 5.503 1.00 91.12 89 ALA A O 1
ATOM 681 N N . THR A 1 90 ? 1.082 10.600 6.931 1.00 94.50 90 THR A N 1
ATOM 682 C CA . THR A 1 90 ? 0.103 10.985 5.893 1.00 94.50 90 THR A CA 1
ATOM 683 C C . THR A 1 90 ? 0.572 12.172 5.048 1.00 94.50 90 THR A C 1
ATOM 685 O O . THR A 1 90 ? 0.347 12.200 3.834 1.00 94.50 90 THR A O 1
ATOM 688 N N . TYR A 1 91 ? 1.298 13.121 5.644 1.00 94.88 91 TYR A N 1
ATOM 689 C CA . TYR A 1 91 ? 1.883 14.262 4.931 1.00 94.88 91 TYR A CA 1
ATOM 690 C C . TYR A 1 91 ? 3.272 13.980 4.315 1.00 94.88 91 TYR A C 1
ATOM 692 O O . TYR A 1 91 ? 3.833 14.856 3.653 1.00 94.88 91 TYR A O 1
ATOM 700 N N . ALA A 1 92 ? 3.854 12.788 4.495 1.00 93.88 92 ALA A N 1
ATOM 701 C CA . ALA A 1 92 ? 5.202 12.464 4.023 1.00 93.88 92 ALA A CA 1
ATOM 702 C C . ALA A 1 92 ? 5.226 12.054 2.538 1.00 93.88 92 ALA A C 1
ATOM 704 O O . ALA A 1 92 ? 5.230 10.871 2.199 1.00 93.88 92 ALA A O 1
ATOM 705 N N . ALA A 1 93 ? 5.317 13.034 1.633 1.00 94.69 93 ALA A N 1
ATOM 706 C CA . ALA A 1 93 ? 5.257 12.815 0.182 1.00 94.69 93 ALA A CA 1
ATOM 707 C C . ALA A 1 93 ? 6.295 11.825 -0.380 1.00 94.69 93 ALA A C 1
ATOM 709 O O . ALA A 1 93 ? 6.076 11.280 -1.455 1.00 94.69 93 ALA A O 1
ATOM 710 N N . ALA A 1 94 ? 7.386 11.541 0.337 1.00 94.06 94 ALA A N 1
ATOM 711 C CA . ALA A 1 94 ? 8.405 10.575 -0.073 1.00 94.06 94 ALA A CA 1
ATOM 712 C C . ALA A 1 94 ? 7.961 9.099 0.031 1.00 94.06 94 ALA A C 1
ATOM 714 O O . ALA A 1 94 ? 8.621 8.236 -0.551 1.00 94.06 94 ALA A O 1
ATOM 715 N N . ILE A 1 95 ? 6.871 8.792 0.750 1.00 95.75 95 ILE A N 1
ATOM 716 C CA . ILE A 1 95 ? 6.379 7.415 0.914 1.00 95.75 95 ILE A CA 1
ATOM 717 C C . ILE A 1 95 ? 6.019 6.808 -0.446 1.00 95.75 95 ILE A C 1
ATOM 719 O O . ILE A 1 95 ? 5.263 7.385 -1.237 1.00 95.75 95 ILE A O 1
ATOM 723 N N . ARG A 1 96 ? 6.562 5.617 -0.697 1.00 96.69 96 ARG A N 1
ATOM 724 C CA . ARG A 1 96 ? 6.326 4.772 -1.870 1.00 96.69 96 ARG A CA 1
ATOM 725 C C . ARG A 1 96 ? 6.248 3.326 -1.407 1.00 96.69 96 ARG A C 1
ATOM 727 O O . ARG A 1 96 ? 7.264 2.677 -1.181 1.00 96.69 96 ARG A O 1
ATOM 734 N N . SER A 1 97 ? 5.026 2.840 -1.246 1.00 96.75 97 SER A N 1
ATOM 735 C CA . SER A 1 97 ? 4.731 1.541 -0.649 1.00 96.75 97 SER A CA 1
ATOM 736 C C . SER A 1 97 ? 4.133 0.596 -1.700 1.00 96.75 97 SER A C 1
ATOM 738 O O . SER A 1 97 ? 2.919 0.585 -1.885 1.00 96.75 97 SER A O 1
ATOM 740 N N . PRO A 1 98 ? 4.956 -0.155 -2.455 1.00 98.31 98 PRO A N 1
ATOM 741 C CA . PRO A 1 98 ? 4.474 -1.091 -3.465 1.00 98.31 98 PRO A CA 1
ATOM 742 C C . PRO A 1 98 ? 3.809 -2.300 -2.813 1.00 98.31 98 PRO A C 1
ATOM 744 O O . PRO A 1 98 ? 4.460 -3.072 -2.115 1.00 98.31 98 PRO A O 1
ATOM 747 N N . ILE A 1 99 ? 2.516 -2.472 -3.072 1.00 98.62 99 ILE A N 1
ATOM 748 C CA . ILE A 1 99 ? 1.709 -3.570 -2.543 1.00 98.62 99 ILE A CA 1
ATOM 749 C C . ILE A 1 99 ? 1.111 -4.338 -3.718 1.00 98.62 99 ILE A C 1
ATOM 751 O O . ILE A 1 99 ? 0.600 -3.730 -4.663 1.00 98.62 99 ILE A O 1
ATOM 755 N N . CYS A 1 100 ? 1.149 -5.671 -3.657 1.00 98.75 100 CYS A N 1
ATOM 756 C CA . CYS A 1 100 ? 0.379 -6.519 -4.560 1.00 98.75 100 CYS A CA 1
ATOM 757 C C . CYS A 1 100 ? -0.696 -7.295 -3.804 1.00 98.75 100 CYS A C 1
ATOM 759 O O . CYS A 1 100 ? -0.400 -8.213 -3.039 1.00 98.75 100 CYS A O 1
ATOM 761 N N . PHE A 1 101 ? -1.941 -6.905 -4.035 1.00 98.75 101 PHE A N 1
ATOM 762 C CA . PHE A 1 101 ? -3.142 -7.462 -3.440 1.00 98.75 101 PHE A CA 1
ATOM 763 C C . PHE A 1 101 ? -3.537 -8.743 -4.170 1.00 98.75 101 PHE A C 1
ATOM 765 O O . PHE A 1 101 ? -3.547 -8.775 -5.406 1.00 98.75 101 PHE A O 1
ATOM 772 N N . ASP A 1 102 ? -3.896 -9.780 -3.414 1.00 98.50 102 ASP A N 1
ATOM 773 C CA . ASP A 1 102 ? -4.535 -10.962 -3.982 1.00 98.50 102 ASP A CA 1
ATOM 774 C C . ASP A 1 102 ? -5.904 -10.632 -4.591 1.00 98.50 102 ASP A C 1
ATOM 776 O O . ASP A 1 102 ? -6.405 -9.509 -4.512 1.00 98.50 102 ASP A O 1
ATOM 780 N N . ALA A 1 103 ? -6.537 -11.626 -5.212 1.00 97.56 103 ALA A N 1
ATOM 781 C CA . ALA A 1 103 ? -7.812 -11.415 -5.882 1.00 97.56 103 ALA A CA 1
ATOM 782 C C . ALA A 1 103 ? -8.931 -10.931 -4.944 1.00 97.56 103 ALA A C 1
ATOM 784 O O . ALA A 1 103 ? -9.849 -10.251 -5.403 1.00 97.56 103 ALA A O 1
ATOM 785 N N . ILE A 1 104 ? -8.895 -11.283 -3.657 1.00 97.12 104 ILE A N 1
ATOM 786 C CA . ILE A 1 104 ? -9.911 -10.871 -2.686 1.00 97.12 104 ILE A CA 1
ATOM 787 C C . ILE A 1 104 ? -9.617 -9.434 -2.257 1.00 97.12 104 ILE A C 1
ATOM 789 O O . ILE A 1 104 ? -10.467 -8.565 -2.444 1.00 97.12 104 ILE A O 1
ATOM 793 N N . ALA A 1 105 ? -8.394 -9.154 -1.808 1.00 97.62 105 ALA A N 1
ATOM 794 C CA . ALA A 1 105 ? -7.956 -7.841 -1.356 1.00 97.62 105 ALA A CA 1
ATOM 795 C C . ALA A 1 105 ? -8.013 -6.793 -2.479 1.00 97.62 105 ALA A C 1
ATOM 797 O O . ALA A 1 105 ? -8.342 -5.635 -2.224 1.00 97.62 105 ALA A O 1
ATOM 798 N N . ALA A 1 106 ? -7.803 -7.186 -3.737 1.00 98.00 106 ALA A N 1
ATOM 799 C CA . ALA A 1 106 ? -7.992 -6.312 -4.892 1.00 98.00 106 ALA A CA 1
ATOM 800 C C . ALA A 1 106 ? -9.442 -5.810 -5.029 1.00 98.00 106 ALA A C 1
ATOM 802 O O . ALA A 1 106 ? -9.667 -4.721 -5.554 1.00 98.00 106 ALA A O 1
ATOM 803 N N . ARG A 1 107 ? -10.431 -6.583 -4.559 1.00 96.75 107 ARG A N 1
ATOM 804 C CA . ARG A 1 107 ? -11.855 -6.210 -4.590 1.00 96.75 107 ARG A CA 1
ATOM 805 C C . ARG A 1 107 ? -12.367 -5.651 -3.267 1.00 96.75 107 ARG A C 1
ATOM 807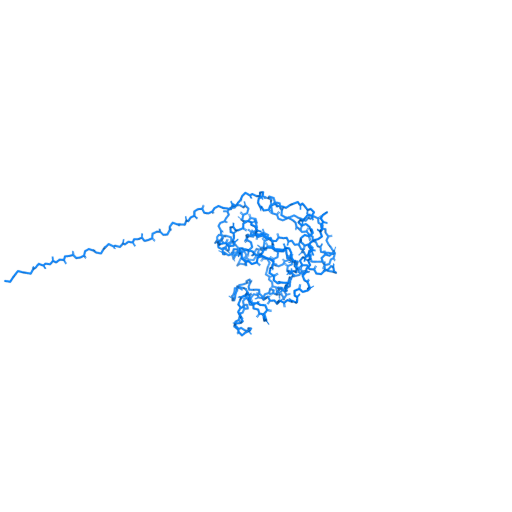 O O . ARG A 1 107 ? -13.359 -4.934 -3.296 1.00 96.75 107 ARG A O 1
ATOM 814 N N . THR A 1 108 ? -11.736 -5.975 -2.138 1.00 94.75 108 THR A N 1
ATOM 815 C CA . THR A 1 108 ? -12.249 -5.615 -0.803 1.00 94.75 108 THR A CA 1
ATOM 816 C C . THR A 1 108 ? -11.406 -4.590 -0.056 1.00 94.75 108 THR A C 1
ATOM 818 O O . THR A 1 108 ? -11.945 -3.864 0.766 1.00 94.75 108 THR A O 1
ATOM 821 N N . VAL A 1 109 ? -10.107 -4.485 -0.346 1.00 95.44 109 VAL A N 1
ATOM 822 C CA . VAL A 1 109 ? -9.181 -3.585 0.365 1.00 95.44 109 VAL A CA 1
ATOM 823 C C . VAL A 1 109 ? -8.713 -2.444 -0.526 1.00 95.44 109 VAL A C 1
ATOM 825 O O . VAL A 1 109 ? -8.795 -1.282 -0.131 1.00 95.44 109 VAL A O 1
ATOM 828 N N . ALA A 1 110 ? -8.278 -2.751 -1.751 1.00 97.44 110 ALA A N 1
ATOM 829 C CA . ALA A 1 110 ? -7.801 -1.745 -2.695 1.00 97.44 110 ALA A CA 1
ATOM 830 C C . ALA A 1 110 ? -8.782 -0.568 -2.901 1.00 97.44 110 ALA A C 1
ATOM 832 O O . ALA A 1 110 ? -8.305 0.565 -2.942 1.00 97.44 110 ALA A O 1
ATOM 833 N N . PRO A 1 111 ? -10.123 -0.754 -2.934 1.00 97.50 111 PRO A N 1
ATOM 834 C CA . PRO A 1 111 ? -11.054 0.373 -3.043 1.00 97.50 111 PRO A CA 1
ATOM 835 C C . PRO A 1 111 ? -10.952 1.395 -1.902 1.00 97.50 111 PRO A C 1
ATOM 837 O O . PRO A 1 111 ? -11.139 2.591 -2.128 1.00 97.50 111 PRO A O 1
ATOM 840 N N . ALA A 1 112 ? -10.642 0.954 -0.678 1.00 95.38 112 ALA A N 1
ATOM 841 C CA . ALA A 1 112 ? -10.445 1.860 0.449 1.00 95.38 112 ALA A CA 1
ATOM 842 C C . ALA A 1 112 ? -9.142 2.658 0.296 1.00 95.38 112 ALA A C 1
ATOM 844 O O . ALA A 1 112 ? -9.129 3.859 0.552 1.00 95.38 112 ALA A O 1
ATOM 845 N N . GLU A 1 113 ? -8.071 2.031 -0.189 1.00 97.12 113 GLU A N 1
ATOM 846 C CA . GLU A 1 113 ? -6.798 2.713 -0.463 1.00 97.12 113 GLU A CA 1
ATOM 847 C C . GLU A 1 113 ? -6.905 3.728 -1.615 1.00 97.12 113 GLU A C 1
ATOM 849 O O . GLU A 1 113 ? -6.360 4.836 -1.551 1.00 97.12 113 GLU A O 1
ATOM 854 N N . GLU A 1 114 ? -7.672 3.396 -2.654 1.00 98.50 114 GLU A N 1
ATOM 855 C CA . GLU A 1 114 ? -7.991 4.319 -3.746 1.00 98.50 114 GLU A CA 1
ATOM 856 C C . GLU A 1 114 ? -8.826 5.507 -3.255 1.00 98.50 114 GLU A C 1
ATOM 858 O O . GLU A 1 114 ? -8.565 6.647 -3.648 1.00 98.50 114 GLU A O 1
ATOM 863 N N . LEU A 1 115 ? -9.781 5.273 -2.347 1.00 98.12 115 LEU A N 1
ATOM 864 C CA . LEU A 1 115 ? -10.542 6.340 -1.698 1.00 98.12 115 LEU A CA 1
ATOM 865 C C . LEU A 1 115 ? -9.634 7.259 -0.872 1.00 98.12 115 LEU A C 1
ATOM 867 O O . LEU A 1 115 ? -9.714 8.476 -1.033 1.00 98.12 115 LEU A O 1
ATOM 871 N N . LYS A 1 116 ? -8.749 6.700 -0.033 1.00 98.06 116 LYS A N 1
ATOM 872 C CA . LYS A 1 116 ? -7.773 7.480 0.752 1.00 98.06 116 LYS A CA 1
ATOM 873 C C . LYS A 1 116 ? -6.929 8.372 -0.154 1.00 98.06 116 LYS A C 1
ATOM 875 O O . LYS A 1 116 ? -6.773 9.560 0.115 1.00 98.06 116 LYS A O 1
ATOM 880 N N . THR A 1 117 ? -6.453 7.815 -1.265 1.00 98.44 117 THR A N 1
ATOM 881 C CA . THR A 1 117 ? -5.682 8.546 -2.278 1.00 98.44 117 THR A CA 1
ATOM 882 C C . THR A 1 117 ? -6.487 9.681 -2.898 1.00 98.44 117 THR A C 1
ATOM 884 O O . THR A 1 117 ? -5.998 10.805 -2.972 1.00 98.44 117 THR A O 1
ATOM 887 N N . LYS A 1 118 ? -7.733 9.421 -3.308 1.00 98.25 118 LYS A N 1
ATOM 888 C CA . LYS A 1 118 ? -8.604 10.445 -3.892 1.00 98.25 118 LYS A CA 1
ATOM 889 C C . LYS A 1 118 ? -8.843 11.608 -2.926 1.00 98.25 118 LYS A C 1
ATOM 891 O O . LYS A 1 118 ? -8.658 12.758 -3.304 1.00 98.25 118 LYS A O 1
ATOM 896 N N . LEU A 1 119 ? -9.196 11.310 -1.678 1.00 98.12 119 LEU A N 1
ATOM 897 C CA . LEU A 1 119 ? -9.431 12.325 -0.646 1.00 98.12 119 LEU A CA 1
ATOM 898 C C . LEU A 1 119 ? -8.155 13.122 -0.332 1.00 98.12 119 LEU A C 1
ATOM 900 O O . LEU A 1 119 ? -8.203 14.334 -0.138 1.00 98.12 119 LEU A O 1
ATOM 904 N N . GLY A 1 120 ? -7.001 12.453 -0.337 1.00 97.50 120 GLY A N 1
ATOM 905 C CA . GLY A 1 120 ? -5.697 13.092 -0.205 1.00 97.50 120 GLY A CA 1
ATOM 906 C C . GLY A 1 120 ? -5.376 14.066 -1.340 1.00 97.50 120 GLY A C 1
ATOM 907 O O . GLY A 1 120 ? -4.938 15.187 -1.083 1.00 97.50 120 GLY A O 1
ATOM 908 N N . LEU A 1 121 ? -5.657 13.678 -2.588 1.00 97.38 121 LEU A N 1
ATOM 909 C CA . LEU A 1 121 ? -5.533 14.549 -3.765 1.00 97.38 121 LEU A CA 1
ATOM 910 C C . LEU A 1 121 ? -6.491 15.751 -3.708 1.00 97.38 121 LEU A C 1
ATOM 912 O O . LEU A 1 121 ? -6.153 16.827 -4.197 1.00 97.38 121 LEU A O 1
ATOM 916 N N . GLU A 1 122 ? -7.656 15.586 -3.081 1.00 96.75 122 GLU A N 1
ATOM 917 C CA . GLU A 1 122 ? -8.625 16.656 -2.804 1.00 96.75 122 GLU A CA 1
ATOM 918 C C . GLU A 1 122 ? -8.215 17.554 -1.618 1.00 96.75 122 GLU A C 1
ATOM 920 O O . GLU A 1 122 ? -8.871 18.560 -1.351 1.00 96.75 122 GLU A O 1
ATOM 925 N N . GLY A 1 123 ? -7.119 17.231 -0.922 1.00 96.06 123 GLY A N 1
ATOM 926 C CA . GLY A 1 123 ? -6.582 18.031 0.178 1.00 96.06 123 GLY A CA 1
ATOM 927 C C . GLY A 1 123 ? -7.210 17.754 1.544 1.00 96.06 123 GLY A C 1
ATOM 928 O O . GLY A 1 123 ? -7.031 18.554 2.460 1.00 96.06 123 GLY A O 1
ATOM 929 N N . GLN A 1 124 ? -7.942 16.648 1.707 1.00 97.44 124 GLN A N 1
ATOM 930 C CA . GLN A 1 124 ? -8.562 16.296 2.987 1.00 97.44 124 GLN A CA 1
ATOM 931 C C . GLN A 1 124 ? -7.517 15.950 4.056 1.00 97.44 124 GLN A C 1
ATOM 933 O O . GLN A 1 124 ? -6.512 15.292 3.773 1.00 97.44 124 GLN A O 1
ATOM 938 N N . SER A 1 125 ? -7.769 16.361 5.302 1.00 96.69 125 SER A N 1
ATOM 939 C CA . SER A 1 125 ? -6.870 16.058 6.422 1.00 96.69 125 SER A CA 1
ATOM 940 C C . SER A 1 125 ? -6.811 14.544 6.705 1.00 96.69 125 SER A C 1
ATOM 942 O O . SER A 1 125 ? -7.752 13.824 6.359 1.00 96.69 125 SER A O 1
ATOM 944 N N . PRO A 1 126 ? -5.747 14.035 7.353 1.00 95.06 126 PRO A N 1
ATOM 945 C CA . PRO A 1 126 ? -5.633 12.623 7.732 1.00 95.06 126 PRO A CA 1
ATOM 946 C C . PRO A 1 126 ? -6.852 12.108 8.513 1.00 95.06 126 PRO A C 1
ATOM 948 O O . PRO A 1 126 ? -7.340 11.003 8.270 1.00 95.06 126 PRO A O 1
ATOM 951 N N . GLU A 1 127 ? -7.388 12.927 9.416 1.00 94.69 127 GLU A N 1
ATOM 952 C CA . GLU A 1 127 ? -8.567 12.610 10.220 1.00 94.69 127 GLU A CA 1
ATOM 953 C C . GLU A 1 127 ? -9.827 12.551 9.355 1.00 94.69 127 GLU A C 1
ATOM 955 O O . GLU A 1 127 ? -10.616 11.616 9.483 1.00 94.69 127 GLU A O 1
ATOM 960 N N . ALA A 1 128 ? -10.003 13.512 8.442 1.00 96.25 128 ALA A N 1
ATOM 961 C CA . ALA A 1 128 ? -11.135 13.536 7.523 1.00 96.25 128 ALA A CA 1
ATOM 962 C C . ALA A 1 128 ? -11.113 12.334 6.561 1.00 96.25 128 ALA A C 1
ATOM 964 O O . ALA A 1 128 ? -12.146 11.700 6.344 1.00 96.25 128 ALA A O 1
ATOM 965 N N . ILE A 1 129 ? -9.927 11.953 6.069 1.00 96.62 129 ILE A N 1
ATOM 966 C CA . ILE A 1 129 ? -9.724 10.731 5.279 1.00 96.62 129 ILE A CA 1
ATOM 967 C C . ILE A 1 129 ? -10.178 9.499 6.072 1.00 96.62 129 ILE A C 1
ATOM 969 O O . ILE A 1 129 ? -10.976 8.704 5.574 1.00 96.62 129 ILE A O 1
ATOM 973 N N . ALA A 1 130 ? -9.689 9.331 7.304 1.00 92.38 130 ALA A N 1
ATOM 974 C CA . ALA A 1 130 ? -10.036 8.175 8.129 1.00 92.38 130 ALA A CA 1
ATOM 975 C C . ALA A 1 130 ? -11.534 8.131 8.472 1.00 92.38 130 ALA A C 1
ATOM 977 O O . ALA A 1 130 ? -12.149 7.063 8.412 1.00 92.38 130 ALA A O 1
ATOM 978 N N . GLN A 1 131 ? -12.134 9.285 8.774 1.00 94.62 131 GLN A N 1
ATOM 979 C CA . GLN A 1 131 ? -13.557 9.403 9.077 1.00 94.62 131 GLN A CA 1
ATOM 980 C C . GLN A 1 131 ? -14.434 9.039 7.872 1.00 94.62 131 GLN A C 1
ATOM 982 O O . GLN A 1 131 ? -15.427 8.323 8.026 1.00 94.62 131 GLN A O 1
ATOM 987 N N . GLU A 1 132 ? -14.079 9.497 6.672 1.00 95.88 132 GLU A N 1
ATOM 988 C CA . GLU A 1 132 ? -14.809 9.165 5.446 1.00 95.88 132 GLU A CA 1
ATOM 989 C C . GLU A 1 132 ? -14.690 7.671 5.118 1.00 95.88 132 GLU A C 1
ATOM 991 O O . GLU A 1 132 ? -15.699 7.021 4.844 1.00 95.88 132 GLU A O 1
ATOM 996 N N . VAL A 1 133 ? -13.493 7.081 5.231 1.00 93.19 133 VAL A N 1
ATOM 997 C CA . VAL A 1 133 ? -13.299 5.629 5.057 1.00 93.19 133 VAL A CA 1
ATOM 998 C C . VAL A 1 133 ? -14.172 4.839 6.037 1.00 93.19 133 VAL A C 1
ATOM 1000 O O . VAL A 1 133 ? -14.899 3.936 5.618 1.00 93.19 133 VAL A O 1
ATOM 1003 N N . ALA A 1 134 ? -14.162 5.197 7.325 1.00 90.00 134 ALA A N 1
ATOM 1004 C CA . ALA A 1 134 ? -15.003 4.556 8.337 1.00 90.00 134 ALA A CA 1
ATOM 1005 C C . ALA A 1 134 ? -16.500 4.693 8.012 1.00 90.00 134 ALA A C 1
ATOM 1007 O O . ALA A 1 134 ? -17.256 3.730 8.144 1.00 90.00 134 ALA A O 1
ATOM 1008 N N . THR A 1 135 ? -16.920 5.864 7.529 1.00 94.44 135 THR A N 1
ATOM 1009 C CA . THR A 1 135 ? -18.306 6.139 7.126 1.00 94.44 135 THR A CA 1
ATOM 1010 C C . THR A 1 135 ? -18.729 5.252 5.956 1.00 94.44 135 THR A C 1
ATOM 1012 O O . THR A 1 135 ? -19.805 4.655 6.005 1.00 94.44 135 THR A O 1
ATOM 1015 N N . ARG A 1 136 ? -17.873 5.098 4.936 1.00 94.75 136 ARG A N 1
ATOM 1016 C CA . ARG A 1 136 ? -18.171 4.259 3.766 1.00 94.75 136 ARG A CA 1
ATOM 1017 C C . ARG A 1 136 ? -18.189 2.768 4.068 1.00 94.75 136 ARG A C 1
ATOM 1019 O O . ARG A 1 136 ? -18.947 2.034 3.441 1.00 94.75 136 ARG A O 1
ATOM 1026 N N . TYR A 1 137 ? -17.396 2.309 5.030 1.00 88.88 137 TYR A N 1
ATOM 1027 C CA . TYR A 1 137 ? -17.566 0.956 5.555 1.00 88.88 137 TYR A CA 1
ATOM 1028 C C . TYR A 1 137 ? -18.882 0.826 6.332 1.00 88.88 137 TYR A C 1
ATOM 1030 O O . TYR A 1 137 ? -19.654 -0.095 6.077 1.00 88.88 137 TYR A O 1
ATOM 1038 N N . GLY A 1 138 ? -19.182 1.769 7.232 1.00 89.56 138 GLY A N 1
ATOM 1039 C CA . GLY A 1 138 ? -20.376 1.730 8.083 1.00 89.56 138 GLY A CA 1
ATOM 1040 C C . GLY A 1 138 ? -21.708 1.787 7.326 1.00 89.56 138 GLY A C 1
ATOM 1041 O O . GLY A 1 138 ? -22.710 1.279 7.823 1.00 89.56 138 GLY A O 1
ATOM 1042 N N . ASN A 1 139 ? -21.728 2.371 6.125 1.00 94.69 139 ASN A N 1
ATOM 1043 C CA . ASN A 1 139 ? -22.917 2.455 5.272 1.00 94.69 139 ASN A CA 1
ATOM 1044 C C . ASN A 1 139 ? -22.899 1.491 4.063 1.00 94.69 139 ASN A C 1
ATOM 1046 O O . ASN A 1 139 ? -23.802 1.556 3.228 1.00 94.69 139 ASN A O 1
ATOM 1050 N N . GLY A 1 140 ? -21.893 0.613 3.956 1.00 91.00 140 GLY A N 1
ATOM 1051 C CA . GLY A 1 140 ? -21.786 -0.394 2.893 1.00 91.00 140 GLY A CA 1
ATOM 1052 C C . GLY A 1 140 ? -21.366 0.131 1.512 1.00 91.00 140 GLY A C 1
ATOM 1053 O O . GLY A 1 140 ? -21.532 -0.575 0.521 1.00 91.00 140 GLY A O 1
ATOM 1054 N N . GLN A 1 141 ? -20.838 1.355 1.412 1.00 95.25 141 GLN A N 1
ATOM 1055 C CA . GLN A 1 141 ? -20.283 1.901 0.165 1.00 95.25 141 GLN A CA 1
ATOM 1056 C C . GLN A 1 141 ? -18.883 1.369 -0.163 1.00 95.25 141 GLN A C 1
ATOM 1058 O O . GLN A 1 141 ? -18.491 1.375 -1.331 1.00 95.25 141 GLN A O 1
ATOM 1063 N N . LEU A 1 142 ? -18.121 0.940 0.845 1.00 93.94 142 LEU A N 1
ATOM 1064 C CA . LEU A 1 142 ? -16.898 0.164 0.653 1.00 93.94 142 LEU A CA 1
ATOM 1065 C C . LEU A 1 142 ? -17.197 -1.330 0.825 1.00 93.94 142 LEU A C 1
ATOM 1067 O O . LEU A 1 142 ? -17.962 -1.689 1.725 1.00 93.94 142 LEU A O 1
ATOM 1071 N N . PRO A 1 143 ? -16.605 -2.210 -0.003 1.00 92.38 143 PRO A N 1
ATOM 1072 C CA . PRO A 1 143 ? -16.862 -3.639 0.101 1.00 92.38 143 PRO A CA 1
ATOM 1073 C C . PRO A 1 143 ? -16.345 -4.192 1.430 1.00 92.38 143 PRO A C 1
ATOM 1075 O O . PRO A 1 143 ? -15.192 -3.975 1.796 1.00 92.38 143 PRO A O 1
ATOM 1078 N N . ALA A 1 144 ? -17.189 -4.938 2.139 1.00 86.56 144 ALA A N 1
ATOM 1079 C CA . ALA A 1 144 ? -16.759 -5.671 3.319 1.00 86.56 144 ALA A CA 1
ATOM 1080 C C . ALA A 1 144 ? -15.893 -6.871 2.913 1.00 86.56 144 ALA A C 1
ATOM 1082 O O . ALA A 1 144 ? -16.087 -7.489 1.864 1.00 86.56 144 ALA A O 1
ATOM 1083 N N . MET A 1 145 ? -14.936 -7.218 3.766 1.00 85.31 145 MET A N 1
ATOM 1084 C CA . MET A 1 145 ? -14.128 -8.411 3.576 1.00 85.31 145 MET A CA 1
ATOM 1085 C C . MET A 1 145 ? -14.810 -9.605 4.261 1.00 85.31 145 MET A C 1
ATOM 1087 O O . MET A 1 145 ? -14.886 -9.662 5.485 1.00 85.31 145 MET A O 1
ATOM 1091 N N . GLU A 1 146 ? -15.316 -10.553 3.471 1.00 80.31 146 GLU A N 1
ATOM 1092 C CA . GLU A 1 146 ? -16.104 -11.704 3.959 1.00 80.31 146 GLU A CA 1
ATOM 1093 C C . GLU A 1 146 ? -15.265 -12.972 4.208 1.00 80.31 146 GLU A C 1
ATOM 1095 O O . GLU A 1 146 ? -15.745 -13.959 4.760 1.00 80.31 146 GLU A O 1
ATOM 1100 N N . THR A 1 147 ? -14.001 -12.960 3.789 1.00 84.88 147 THR A N 1
ATOM 1101 C CA . THR A 1 147 ? -13.045 -14.066 3.923 1.00 84.88 147 THR A CA 1
ATOM 1102 C C . THR A 1 147 ? -11.633 -13.502 4.036 1.00 84.88 147 THR A C 1
ATOM 1104 O O . THR A 1 147 ? -11.402 -12.350 3.680 1.00 84.88 147 THR A O 1
ATOM 1107 N N . VAL A 1 148 ? -10.679 -14.311 4.498 1.00 87.88 148 VAL A N 1
ATOM 1108 C CA . VAL A 1 148 ? -9.265 -13.921 4.544 1.00 87.88 148 VAL A CA 1
ATOM 1109 C C . VAL A 1 148 ? -8.785 -13.418 3.180 1.00 87.88 148 VAL A C 1
ATOM 1111 O O . VAL A 1 148 ? -9.115 -14.001 2.145 1.00 87.88 148 VAL A O 1
ATOM 1114 N N . ALA A 1 149 ? -8.008 -12.340 3.202 1.00 96.06 149 ALA A N 1
ATOM 1115 C CA . ALA A 1 149 ? -7.393 -11.747 2.028 1.00 96.06 149 ALA A CA 1
ATOM 1116 C C . ALA A 1 149 ? -5.930 -11.412 2.325 1.00 96.06 149 ALA A C 1
ATOM 1118 O O . ALA A 1 149 ? -5.576 -11.077 3.461 1.00 96.06 149 ALA A O 1
ATOM 1119 N N . PHE A 1 150 ? -5.090 -11.485 1.300 1.00 97.75 150 PHE A N 1
ATOM 1120 C CA . PHE A 1 150 ? -3.648 -11.313 1.419 1.00 97.75 150 PHE A CA 1
ATOM 1121 C C . PHE A 1 150 ? -3.129 -10.180 0.535 1.00 97.75 150 PHE A C 1
ATOM 1123 O O . PHE A 1 150 ? -3.689 -9.860 -0.516 1.00 97.75 150 PHE A O 1
ATOM 1130 N N . ALA A 1 151 ? -1.995 -9.615 0.931 1.00 98.44 151 ALA A N 1
ATOM 1131 C CA . ALA A 1 151 ? -1.151 -8.827 0.049 1.00 98.44 151 ALA A CA 1
ATOM 1132 C C . ALA A 1 151 ? 0.336 -9.097 0.310 1.00 98.44 151 ALA A C 1
ATOM 1134 O O . ALA A 1 151 ? 0.724 -9.621 1.357 1.00 98.44 151 ALA A O 1
ATOM 1135 N N . TYR A 1 152 ? 1.166 -8.741 -0.664 1.00 98.56 152 TYR A N 1
ATOM 1136 C CA . TYR A 1 152 ? 2.620 -8.864 -0.617 1.00 98.56 152 TYR A CA 1
ATOM 1137 C C . TYR A 1 152 ? 3.270 -7.485 -0.683 1.00 98.56 152 TYR A C 1
ATOM 1139 O O . TYR A 1 152 ? 2.813 -6.622 -1.438 1.00 98.56 152 TYR A O 1
ATOM 1147 N N . MET A 1 153 ? 4.357 -7.315 0.068 1.00 97.88 153 MET A N 1
ATOM 1148 C CA . MET A 1 153 ? 5.197 -6.121 0.046 1.00 97.88 153 MET A CA 1
ATOM 1149 C C . MET A 1 153 ? 6.671 -6.536 0.135 1.00 97.88 153 MET A C 1
ATOM 1151 O O . MET A 1 153 ? 7.290 -6.519 1.196 1.00 97.88 153 MET A O 1
ATOM 1155 N N . TRP A 1 154 ? 7.218 -7.006 -0.989 1.00 97.94 154 TRP A N 1
ATOM 1156 C CA . TRP A 1 154 ? 8.579 -7.557 -1.089 1.00 97.94 154 TRP A CA 1
ATOM 1157 C C . TRP A 1 154 ? 9.616 -6.602 -1.681 1.00 97.94 154 TRP A C 1
ATOM 1159 O O . TRP A 1 154 ? 10.781 -6.974 -1.806 1.00 97.94 154 TRP A O 1
ATOM 1169 N N . SER A 1 155 ? 9.236 -5.385 -2.067 1.00 97.75 155 SER A N 1
ATOM 1170 C CA . SER A 1 155 ? 10.167 -4.506 -2.773 1.00 97.75 155 SER A CA 1
ATOM 1171 C C . SER A 1 155 ? 11.349 -4.094 -1.891 1.00 97.75 155 SER A C 1
ATOM 1173 O O . SER A 1 155 ? 11.169 -3.546 -0.806 1.00 97.75 155 SER A O 1
ATOM 1175 N N . ALA A 1 156 ? 12.565 -4.271 -2.400 1.00 96.50 156 ALA A N 1
ATOM 1176 C CA . ALA A 1 156 ? 13.788 -3.729 -1.813 1.00 96.50 156 ALA A CA 1
ATOM 1177 C C . ALA A 1 156 ? 13.915 -2.205 -2.012 1.00 96.50 156 ALA A C 1
ATOM 1179 O O . ALA A 1 156 ? 14.758 -1.576 -1.380 1.00 96.50 156 ALA A O 1
ATOM 1180 N N . ASP A 1 157 ? 13.093 -1.625 -2.891 1.00 95.75 157 ASP A N 1
ATOM 1181 C CA . ASP A 1 157 ? 13.101 -0.199 -3.240 1.00 95.75 157 ASP A CA 1
ATOM 1182 C C . ASP A 1 157 ? 11.898 0.552 -2.637 1.00 95.75 157 ASP A C 1
ATOM 1184 O O . ASP A 1 157 ? 11.584 1.673 -3.041 1.00 95.75 157 ASP A O 1
ATOM 1188 N N . GLN A 1 158 ? 11.177 -0.074 -1.698 1.00 93.94 158 GLN A N 1
ATOM 1189 C CA . GLN A 1 158 ? 10.089 0.584 -0.976 1.00 93.94 158 GLN A CA 1
ATOM 1190 C C . GLN A 1 158 ? 10.616 1.715 -0.079 1.00 93.94 158 GLN A C 1
ATOM 1192 O O . GLN A 1 158 ? 11.732 1.665 0.434 1.00 93.94 158 GLN A O 1
ATOM 1197 N N . ASN A 1 159 ? 9.775 2.719 0.142 1.00 93.62 159 ASN 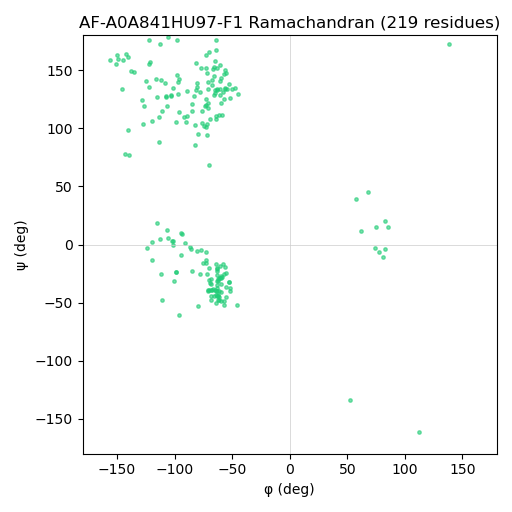A N 1
ATOM 1198 C CA . ASN A 1 159 ? 9.954 3.727 1.176 1.00 93.62 159 ASN A CA 1
ATOM 1199 C C . ASN A 1 159 ? 8.676 3.787 2.012 1.00 93.62 159 ASN A C 1
ATOM 1201 O O . ASN A 1 159 ? 7.665 4.340 1.569 1.00 93.62 159 ASN A O 1
ATOM 1205 N N . THR A 1 160 ? 8.712 3.207 3.207 1.00 87.31 160 THR A N 1
ATOM 1206 C CA . THR A 1 160 ? 7.543 3.110 4.095 1.00 87.31 160 THR A CA 1
ATOM 1207 C C . THR A 1 160 ? 7.406 4.285 5.060 1.00 87.31 160 THR A C 1
ATOM 1209 O O . THR A 1 160 ? 6.454 4.332 5.831 1.00 87.31 160 THR A O 1
ATOM 1212 N N . GLY A 1 161 ? 8.307 5.269 4.991 1.00 82.44 161 GLY A N 1
ATOM 1213 C CA . GLY A 1 161 ? 8.234 6.486 5.792 1.00 82.44 161 GLY A CA 1
ATOM 1214 C C . GLY A 1 161 ? 9.584 6.931 6.346 1.00 82.44 161 GLY A C 1
ATOM 1215 O O . GLY A 1 161 ? 10.590 6.221 6.213 1.00 82.44 161 GLY A O 1
ATOM 1216 N N . PRO A 1 162 ? 9.623 8.123 6.966 1.00 71.44 162 PRO A N 1
ATOM 1217 C CA . PRO A 1 162 ? 10.824 8.644 7.607 1.00 71.44 162 PRO A CA 1
ATOM 1218 C C . PRO A 1 162 ? 11.420 7.626 8.589 1.00 71.44 162 PRO A C 1
ATOM 1220 O O . PRO A 1 162 ? 10.729 7.117 9.462 1.00 71.44 162 PRO A O 1
ATOM 1223 N N . GLY A 1 163 ? 12.706 7.305 8.429 1.00 68.19 163 GLY A N 1
ATOM 1224 C CA . GLY A 1 163 ? 13.426 6.384 9.318 1.00 68.19 163 GLY A CA 1
ATOM 1225 C C . GLY A 1 163 ? 13.223 4.887 9.052 1.00 68.19 163 GLY A C 1
ATOM 1226 O O . GLY A 1 163 ? 13.997 4.094 9.581 1.00 68.19 163 GLY A O 1
ATOM 1227 N N . PHE A 1 164 ? 12.265 4.492 8.206 1.00 69.00 164 PHE A N 1
ATOM 1228 C CA . PHE A 1 164 ? 11.999 3.079 7.903 1.00 69.00 164 PHE A CA 1
ATOM 1229 C C . PHE A 1 164 ? 12.598 2.617 6.571 1.00 69.00 164 PHE A C 1
ATOM 1231 O O . PHE A 1 164 ? 13.023 1.468 6.466 1.00 69.00 164 PHE A O 1
ATOM 1238 N N . GLY A 1 165 ? 12.690 3.508 5.574 1.00 74.38 165 GLY A N 1
ATOM 1239 C CA . GLY A 1 165 ? 13.263 3.183 4.265 1.00 74.38 165 GLY A CA 1
ATOM 1240 C C . GLY A 1 165 ? 12.630 1.931 3.647 1.00 74.38 165 GLY A C 1
ATOM 1241 O O . GLY A 1 165 ? 11.405 1.781 3.661 1.00 74.38 165 GLY A O 1
ATOM 1242 N N . ALA A 1 166 ? 13.472 1.037 3.122 1.00 82.06 166 ALA A N 1
ATOM 1243 C CA . ALA A 1 166 ? 13.042 -0.285 2.694 1.00 82.06 166 ALA A CA 1
ATOM 1244 C C . ALA A 1 166 ? 12.923 -1.215 3.906 1.00 82.06 166 ALA A C 1
ATOM 1246 O O . ALA A 1 166 ? 13.914 -1.795 4.351 1.00 82.06 166 ALA A O 1
ATOM 1247 N N . TRP A 1 167 ? 11.710 -1.333 4.450 1.00 88.94 167 TRP A N 1
ATOM 1248 C CA . TRP A 1 167 ? 11.430 -2.299 5.510 1.00 88.94 167 TRP A CA 1
ATOM 1249 C C . TRP A 1 167 ? 11.460 -3.739 4.965 1.00 88.94 167 TRP A C 1
ATOM 1251 O O . TRP A 1 167 ? 11.469 -3.964 3.754 1.00 88.94 167 TRP A O 1
ATOM 1261 N N . HIS A 1 168 ? 11.511 -4.724 5.859 1.00 93.44 168 HIS A N 1
ATOM 1262 C CA . HIS A 1 168 ? 11.663 -6.134 5.495 1.00 93.44 168 HIS A CA 1
ATOM 1263 C C . HIS A 1 168 ? 10.551 -6.616 4.540 1.00 93.44 168 HIS A C 1
ATOM 1265 O O . HIS A 1 168 ? 9.403 -6.166 4.665 1.00 93.44 168 HIS A O 1
ATOM 1271 N N . PRO A 1 169 ? 10.834 -7.548 3.607 1.00 96.38 169 PRO A N 1
ATOM 1272 C CA . PRO A 1 169 ? 9.798 -8.153 2.787 1.00 96.38 169 PRO A CA 1
ATOM 1273 C C . PRO A 1 169 ? 8.802 -8.882 3.690 1.00 96.38 169 PRO A C 1
ATOM 1275 O O . PRO A 1 169 ? 9.183 -9.620 4.598 1.00 96.38 169 PRO A O 1
ATOM 1278 N N . HIS A 1 170 ? 7.510 -8.684 3.457 1.00 97.44 170 HIS A N 1
ATOM 1279 C CA . HIS A 1 170 ? 6.487 -9.277 4.311 1.00 97.44 170 HIS A CA 1
ATOM 1280 C C . HIS A 1 170 ? 5.205 -9.599 3.548 1.00 97.44 170 HIS A C 1
ATOM 1282 O O . HIS A 1 170 ? 4.931 -9.076 2.463 1.00 97.44 170 HIS A O 1
ATOM 1288 N N . MET A 1 171 ? 4.430 -10.505 4.135 1.00 97.81 171 MET A N 1
ATOM 1289 C CA . MET A 1 171 ? 3.040 -10.742 3.779 1.00 97.81 171 MET A CA 1
ATOM 1290 C C . MET A 1 171 ? 2.131 -9.954 4.717 1.00 97.81 171 MET A C 1
ATOM 1292 O O . MET A 1 171 ? 2.386 -9.861 5.919 1.00 97.81 171 MET A O 1
ATOM 1296 N N . MET A 1 172 ? 1.051 -9.430 4.156 1.00 97.94 172 MET A N 1
ATOM 1297 C CA . MET A 1 172 ? -0.038 -8.780 4.868 1.00 97.94 172 MET A CA 1
ATOM 1298 C C . MET A 1 172 ? -1.246 -9.710 4.834 1.00 97.94 172 MET A C 1
ATOM 1300 O O . MET A 1 172 ? -1.645 -10.168 3.763 1.00 97.94 172 MET A O 1
ATOM 1304 N N . ILE A 1 173 ? -1.830 -9.987 5.994 1.00 97.25 173 ILE A N 1
ATOM 1305 C CA . ILE A 1 173 ? -3.108 -10.685 6.118 1.00 97.25 173 ILE A CA 1
ATOM 1306 C C . ILE A 1 173 ? -4.115 -9.672 6.632 1.00 97.25 173 ILE A C 1
ATOM 1308 O O . ILE A 1 173 ? -3.992 -9.180 7.756 1.00 97.25 173 ILE A O 1
ATOM 1312 N N . TYR A 1 174 ? -5.113 -9.361 5.819 1.00 95.38 174 TYR A N 1
ATOM 1313 C CA . TYR A 1 174 ? -6.207 -8.506 6.251 1.00 95.38 174 TYR A CA 1
ATOM 1314 C C . TYR A 1 174 ? -7.100 -9.314 7.188 1.00 95.38 174 TYR A C 1
ATOM 1316 O O . TYR A 1 174 ? -7.618 -10.368 6.815 1.00 95.38 174 TYR A O 1
ATOM 1324 N N . ALA A 1 175 ? -7.219 -8.852 8.430 1.00 93.00 175 ALA A N 1
ATOM 1325 C CA . ALA A 1 175 ? -7.883 -9.564 9.512 1.00 93.00 175 ALA A CA 1
ATOM 1326 C C . ALA A 1 175 ? -8.644 -8.562 10.400 1.00 93.00 175 ALA A C 1
ATOM 1328 O O . ALA A 1 175 ? -8.147 -8.206 11.465 1.00 93.00 175 ALA A O 1
ATOM 1329 N N . PRO A 1 176 ? -9.826 -8.077 9.973 1.00 88.31 176 PRO A N 1
ATOM 1330 C CA . PRO A 1 176 ? -10.643 -7.124 10.716 1.00 88.31 176 PRO A CA 1
ATOM 1331 C C . PRO A 1 176 ? -10.827 -7.511 12.183 1.00 88.31 176 PRO A C 1
ATOM 1333 O O . PRO A 1 176 ? -11.136 -8.661 12.493 1.00 88.31 176 PRO A O 1
ATOM 1336 N N . TYR A 1 177 ? -10.670 -6.530 13.071 1.00 89.00 177 TYR A N 1
ATOM 1337 C CA . TYR A 1 177 ? -10.822 -6.644 14.524 1.00 89.00 177 TYR A CA 1
ATOM 1338 C C . TYR A 1 177 ? -9.845 -7.609 15.207 1.00 89.00 177 TYR A C 1
ATOM 1340 O O . TYR A 1 177 ? -10.017 -7.937 16.380 1.00 89.00 177 TYR A O 1
ATOM 1348 N N . TYR A 1 178 ? -8.812 -8.070 14.500 1.00 94.38 178 TYR A N 1
ATOM 1349 C CA . TYR A 1 178 ? -7.810 -8.947 15.081 1.00 94.38 178 TYR A CA 1
ATOM 1350 C C . TYR A 1 178 ? -6.929 -8.171 16.065 1.00 94.38 178 TYR A C 1
ATOM 1352 O O . TYR A 1 178 ? -6.470 -7.062 15.787 1.00 94.38 178 TYR A O 1
ATOM 1360 N N . GLU A 1 179 ? -6.695 -8.754 17.237 1.00 96.19 179 GLU A N 1
ATOM 1361 C CA . GLU A 1 179 ? -5.954 -8.103 18.316 1.00 96.19 179 GLU A CA 1
ATOM 1362 C C . GLU A 1 179 ? -4.519 -8.617 18.380 1.00 96.19 179 GLU A C 1
ATOM 1364 O O . GLU A 1 179 ? -4.293 -9.827 18.401 1.00 96.19 179 GLU A O 1
ATOM 1369 N N . ASN A 1 180 ? -3.534 -7.726 18.511 1.00 96.88 180 ASN A N 1
ATOM 1370 C CA . ASN A 1 180 ? -2.125 -8.112 18.642 1.00 96.88 180 ASN A CA 1
ATOM 1371 C C . ASN A 1 180 ? -1.875 -9.003 19.872 1.00 96.88 180 ASN A C 1
ATOM 1373 O O . ASN A 1 180 ? -0.979 -9.846 19.869 1.00 96.88 180 ASN A O 1
ATOM 1377 N N . ALA A 1 181 ? -2.709 -8.871 20.909 1.00 97.31 181 ALA A N 1
ATOM 1378 C CA . ALA A 1 181 ? -2.674 -9.726 22.092 1.00 97.31 181 ALA A CA 1
ATOM 1379 C C . ALA A 1 181 ? -2.894 -11.214 21.766 1.00 97.31 181 ALA A C 1
ATOM 1381 O O . ALA A 1 181 ? -2.332 -12.076 22.438 1.00 97.31 181 ALA A O 1
ATOM 1382 N N . THR A 1 182 ? -3.639 -11.534 20.701 1.00 96.00 182 THR A N 1
ATOM 1383 C CA . THR A 1 182 ? -3.832 -12.925 20.247 1.00 96.00 182 THR A CA 1
ATOM 1384 C C . THR A 1 182 ? -2.562 -13.536 19.651 1.00 96.00 182 THR A C 1
ATOM 1386 O O . THR A 1 182 ? -2.424 -14.755 19.626 1.00 96.00 182 THR A O 1
ATOM 1389 N N . LEU A 1 183 ? -1.607 -12.699 19.226 1.00 96.00 183 LEU A N 1
ATOM 1390 C CA . LEU A 1 183 ? -0.272 -13.106 18.778 1.00 96.00 183 LEU A CA 1
ATOM 1391 C C . LEU A 1 183 ? 0.767 -13.039 19.905 1.00 96.00 183 LEU A C 1
ATOM 1393 O O . LEU A 1 183 ? 1.958 -13.165 19.642 1.00 96.00 183 LEU A O 1
ATOM 1397 N N . GLY A 1 184 ? 0.345 -12.835 21.156 1.00 96.38 184 GLY A N 1
ATOM 1398 C CA . GLY A 1 184 ? 1.254 -12.693 22.293 1.00 96.38 184 GLY A CA 1
ATOM 1399 C C . GLY A 1 184 ? 1.825 -11.284 22.464 1.00 96.38 184 GLY A C 1
ATOM 1400 O O . GLY A 1 184 ? 2.847 -11.126 23.124 1.00 96.38 184 GLY A O 1
ATOM 1401 N N . SER A 1 185 ? 1.174 -10.261 21.895 1.00 95.75 185 SER A N 1
ATOM 1402 C CA . SER A 1 185 ? 1.593 -8.855 22.007 1.00 95.75 185 SER A CA 1
ATOM 1403 C C . SER A 1 185 ? 3.019 -8.609 21.501 1.00 95.75 185 SER A C 1
ATOM 1405 O O . SER A 1 185 ? 3.768 -7.827 22.088 1.00 95.75 185 SER A O 1
ATOM 1407 N N . ASN A 1 186 ? 3.396 -9.280 20.408 1.00 96.12 186 ASN A N 1
ATOM 1408 C CA . ASN A 1 186 ? 4.702 -9.096 19.776 1.00 96.12 186 ASN A CA 1
ATOM 1409 C C . ASN A 1 186 ? 4.943 -7.619 19.432 1.00 96.12 186 ASN A C 1
ATOM 1411 O O . ASN A 1 186 ? 4.010 -6.879 19.103 1.00 96.12 186 ASN A O 1
ATOM 1415 N N . ALA A 1 187 ? 6.207 -7.200 19.503 1.00 93.75 187 ALA A N 1
ATOM 1416 C CA . ALA A 1 187 ? 6.602 -5.821 19.246 1.00 93.75 187 ALA A CA 1
ATOM 1417 C C . ALA A 1 187 ? 6.223 -5.390 17.819 1.00 93.75 187 ALA A C 1
ATOM 1419 O O . ALA A 1 187 ? 6.674 -5.981 16.836 1.00 93.75 187 ALA A O 1
ATOM 1420 N N . VAL A 1 188 ? 5.419 -4.330 17.715 1.00 91.38 188 VAL A N 1
ATOM 1421 C CA . VAL A 1 188 ? 5.033 -3.730 16.432 1.00 91.38 188 VAL A CA 1
ATOM 1422 C C . VAL A 1 188 ? 6.269 -3.138 15.755 1.00 91.38 188 VAL A C 1
ATOM 1424 O O . VAL A 1 188 ? 7.062 -2.451 16.397 1.00 91.38 188 VAL A O 1
ATOM 1427 N N . GLY A 1 189 ? 6.443 -3.427 14.465 1.00 87.31 189 GLY A N 1
ATOM 1428 C CA . GLY A 1 189 ? 7.621 -3.018 13.690 1.00 87.31 189 GLY A CA 1
ATOM 1429 C C . GLY A 1 189 ? 8.838 -3.939 13.850 1.00 87.31 189 GLY A C 1
ATOM 1430 O O . GLY A 1 189 ? 9.842 -3.744 13.163 1.00 87.31 189 GLY A O 1
ATOM 1431 N N . GLY A 1 190 ? 8.759 -4.960 14.711 1.00 86.50 190 GLY A N 1
ATOM 1432 C CA . GLY A 1 190 ? 9.746 -6.037 14.766 1.00 86.50 190 GLY A CA 1
ATOM 1433 C C . GLY A 1 190 ? 9.631 -6.998 13.575 1.00 86.50 190 GLY A C 1
ATOM 1434 O O . GLY A 1 190 ? 8.614 -7.040 12.893 1.00 86.50 190 GLY A O 1
ATOM 1435 N N . HIS A 1 191 ? 10.668 -7.803 13.336 1.00 88.69 191 HIS A N 1
ATOM 1436 C CA . HIS A 1 191 ? 10.704 -8.795 12.246 1.00 88.69 191 HIS A CA 1
ATOM 1437 C C . HIS A 1 191 ? 10.870 -10.246 12.723 1.00 88.69 191 HIS A C 1
ATOM 1439 O O . HIS A 1 191 ? 10.958 -11.162 11.912 1.00 88.69 191 HIS A O 1
ATOM 1445 N N . ALA A 1 192 ? 10.922 -10.473 14.038 1.00 91.94 192 ALA A N 1
ATOM 14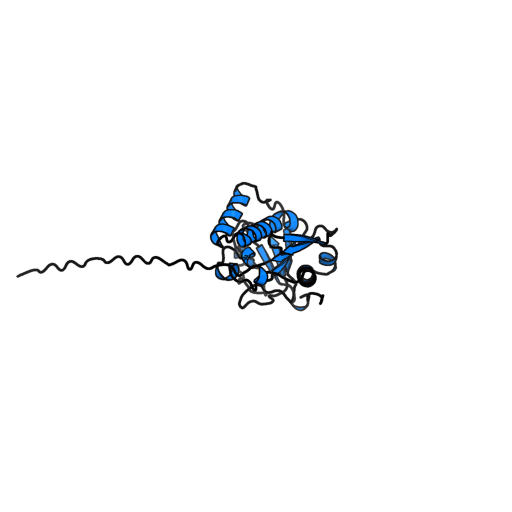46 C CA . ALA A 1 192 ? 11.146 -11.802 14.611 1.00 91.94 192 ALA A CA 1
ATOM 1447 C C . ALA A 1 192 ? 9.862 -12.639 14.758 1.00 91.94 192 ALA A C 1
ATOM 1449 O O . ALA A 1 192 ? 9.936 -13.862 14.846 1.00 91.94 192 ALA A O 1
ATOM 1450 N N . ALA A 1 193 ? 8.695 -11.992 14.819 1.00 95.44 193 ALA A N 1
ATOM 1451 C CA . ALA A 1 193 ? 7.405 -12.648 14.998 1.00 95.44 193 ALA A CA 1
ATOM 1452 C C . ALA A 1 193 ? 6.278 -11.828 14.344 1.00 95.44 193 ALA A C 1
ATOM 1454 O O . ALA A 1 193 ? 6.423 -10.610 14.210 1.00 95.44 193 ALA A O 1
ATOM 1455 N N . PRO A 1 194 ? 5.153 -12.463 13.963 1.00 96.94 194 PRO A N 1
ATOM 1456 C CA . PRO A 1 194 ? 3.997 -11.755 13.428 1.00 96.94 194 PRO A CA 1
ATOM 1457 C C . PRO A 1 194 ? 3.423 -10.732 14.410 1.00 96.94 194 PRO A C 1
ATOM 1459 O O . PRO A 1 194 ? 3.346 -10.997 15.611 1.00 96.94 194 PRO A O 1
ATOM 1462 N N . PHE A 1 195 ? 2.956 -9.598 13.898 1.00 96.81 195 PHE A N 1
ATOM 1463 C CA . PHE A 1 195 ? 2.302 -8.560 14.698 1.00 96.81 195 PHE A CA 1
ATOM 1464 C C . PHE A 1 195 ? 1.134 -7.931 13.937 1.00 96.81 195 PHE A C 1
ATOM 1466 O O . PHE A 1 195 ? 1.021 -8.076 12.721 1.00 96.81 195 PHE A O 1
ATOM 1473 N N . VAL A 1 196 ? 0.261 -7.225 14.654 1.00 95.94 196 VAL A N 1
ATOM 1474 C CA . VAL A 1 196 ? -0.898 -6.535 14.073 1.00 95.94 196 VAL A CA 1
ATOM 1475 C C . VAL A 1 196 ? -0.646 -5.035 13.975 1.00 95.94 196 VAL A C 1
ATOM 1477 O O . VAL A 1 196 ? -0.342 -4.382 14.973 1.00 95.94 196 VAL A O 1
ATOM 1480 N N . VAL A 1 197 ? -0.851 -4.476 12.784 1.00 91.00 197 VAL A N 1
ATOM 1481 C CA . VAL A 1 197 ? -1.026 -3.034 12.574 1.00 91.00 197 VAL A CA 1
ATOM 1482 C C . VAL A 1 197 ? -2.511 -2.701 12.692 1.00 91.00 197 VAL A C 1
ATOM 1484 O O . VAL A 1 197 ? -3.355 -3.374 12.099 1.00 91.00 197 VAL A O 1
ATOM 1487 N N . GLY A 1 198 ? -2.833 -1.662 13.470 1.00 86.75 198 GLY A N 1
ATOM 1488 C CA . GLY A 1 198 ? -4.216 -1.244 13.711 1.00 86.75 198 GLY A CA 1
ATOM 1489 C C . GLY A 1 198 ? -5.017 -2.253 14.535 1.00 86.75 198 GLY A C 1
ATOM 1490 O O . GLY A 1 198 ? -6.134 -2.574 14.150 1.00 86.75 198 GLY A O 1
ATOM 1491 N N . SER A 1 199 ? -4.443 -2.787 15.621 1.00 92.19 199 SER A N 1
ATOM 1492 C CA . SER A 1 199 ? -5.072 -3.772 16.526 1.00 92.19 199 SER A CA 1
ATOM 1493 C C . SER A 1 199 ? -6.520 -3.411 16.882 1.00 92.19 199 SER A C 1
ATOM 1495 O O . SER A 1 199 ? -6.784 -2.272 17.266 1.00 92.19 199 SER A O 1
ATOM 1497 N N . GLY A 1 200 ? -7.444 -4.363 16.725 1.00 88.06 200 GLY A N 1
ATOM 1498 C CA . GLY A 1 200 ? -8.861 -4.204 17.080 1.00 88.06 200 GLY A CA 1
ATOM 1499 C C . GLY A 1 200 ? -9.688 -3.325 16.129 1.00 88.06 200 GLY A C 1
ATOM 1500 O O . GLY A 1 200 ? -10.900 -3.201 16.301 1.00 88.06 200 GLY A O 1
ATOM 1501 N N . ALA A 1 201 ? -9.079 -2.725 15.104 1.00 84.31 201 ALA A N 1
ATOM 1502 C CA . ALA A 1 201 ? -9.778 -1.909 14.117 1.00 84.31 201 ALA A CA 1
ATOM 1503 C C . ALA A 1 201 ? -10.450 -2.760 13.015 1.00 84.31 201 ALA A C 1
ATOM 1505 O O . ALA A 1 201 ? -9.970 -3.842 12.680 1.00 84.31 201 ALA A O 1
ATOM 1506 N N . PRO A 1 202 ? -11.492 -2.253 12.328 1.00 78.62 202 PRO A N 1
ATOM 1507 C CA . PRO A 1 202 ? -12.094 -2.938 11.173 1.00 78.62 202 PRO A CA 1
ATOM 1508 C C . PRO A 1 202 ? -11.111 -3.235 10.024 1.00 78.62 202 PRO A C 1
ATOM 1510 O O . PRO A 1 202 ? -11.397 -4.044 9.151 1.00 78.62 202 PRO A O 1
ATOM 1513 N N . TYR A 1 203 ? -9.958 -2.568 10.018 1.00 78.38 203 TYR A N 1
ATOM 1514 C CA . TYR A 1 203 ? -8.897 -2.672 9.016 1.00 78.38 203 TYR A CA 1
ATOM 1515 C C . TYR A 1 203 ? -7.592 -3.255 9.590 1.00 78.38 203 TYR A C 1
ATOM 1517 O O . TYR A 1 203 ? -6.521 -3.067 9.010 1.00 78.38 203 TYR A O 1
ATOM 1525 N N . SER A 1 204 ? -7.654 -3.938 10.740 1.00 89.44 204 SER A N 1
ATOM 1526 C CA . SER A 1 204 ? -6.498 -4.627 11.320 1.00 89.44 204 SER A CA 1
ATOM 1527 C C . SER A 1 204 ? -5.802 -5.514 10.283 1.00 89.44 204 SER A C 1
ATOM 1529 O O . SER A 1 204 ? -6.442 -6.263 9.539 1.00 89.44 204 SER A O 1
ATOM 1531 N N . THR A 1 205 ? -4.475 -5.424 10.234 1.00 94.25 205 THR A N 1
ATOM 1532 C CA . THR A 1 205 ? -3.643 -6.190 9.299 1.00 94.25 205 THR A CA 1
ATOM 1533 C C . THR A 1 205 ? -2.543 -6.908 10.069 1.00 94.25 205 THR A C 1
ATOM 1535 O O . THR A 1 205 ? -1.775 -6.273 10.789 1.00 94.25 205 THR A O 1
ATOM 1538 N N . VAL A 1 206 ? -2.453 -8.228 9.920 1.00 97.06 206 VAL A N 1
ATOM 1539 C CA . VAL A 1 206 ? -1.342 -9.025 10.454 1.00 97.06 206 VAL A CA 1
ATOM 1540 C C . VAL A 1 206 ? -0.185 -8.966 9.466 1.00 97.06 206 VAL A C 1
ATOM 1542 O O . VAL A 1 206 ? -0.360 -9.272 8.287 1.00 97.06 206 VAL A O 1
ATOM 1545 N N . LEU A 1 207 ? 1.001 -8.603 9.942 1.00 97.06 207 LEU A N 1
ATOM 1546 C CA . LEU A 1 207 ? 2.230 -8.595 9.159 1.00 97.06 207 LEU A CA 1
ATOM 1547 C C . LEU A 1 207 ? 3.069 -9.817 9.528 1.00 97.06 207 LEU A C 1
ATOM 1549 O O . LEU A 1 207 ? 3.332 -10.070 10.704 1.00 97.06 207 LEU A O 1
ATOM 1553 N N . ILE A 1 208 ? 3.497 -10.565 8.512 1.00 97.38 208 ILE A N 1
ATOM 1554 C CA . ILE A 1 208 ? 4.420 -11.695 8.643 1.00 97.38 208 ILE A CA 1
ATOM 1555 C C . ILE A 1 208 ? 5.653 -11.386 7.805 1.00 97.38 208 ILE A C 1
ATOM 1557 O O . ILE A 1 208 ? 5.605 -11.437 6.575 1.00 97.38 208 ILE A O 1
ATOM 1561 N N . VAL A 1 209 ? 6.754 -11.059 8.478 1.00 96.88 209 VAL A N 1
ATOM 1562 C CA . VAL A 1 209 ? 8.039 -10.806 7.823 1.00 96.88 209 VAL A CA 1
ATOM 1563 C C . VAL A 1 209 ? 8.629 -12.114 7.295 1.00 96.88 209 VAL A C 1
ATOM 1565 O O . VAL A 1 209 ? 8.538 -13.157 7.945 1.00 96.88 209 VAL A O 1
ATOM 1568 N N . VAL A 1 210 ? 9.211 -12.057 6.099 1.00 96.12 210 VAL A N 1
ATOM 1569 C CA . VAL A 1 210 ? 9.945 -13.163 5.473 1.00 96.12 210 VAL A CA 1
ATOM 1570 C C . VAL A 1 210 ? 11.437 -12.822 5.378 1.00 96.12 210 VAL A C 1
ATOM 1572 O O . VAL A 1 210 ? 11.847 -11.716 5.712 1.00 96.12 210 VAL A O 1
ATOM 1575 N N . ASP A 1 211 ? 12.268 -13.782 4.963 1.00 95.44 211 ASP A N 1
ATOM 1576 C CA . ASP A 1 211 ? 13.722 -13.580 4.854 1.00 95.44 211 ASP A CA 1
ATOM 1577 C C . ASP A 1 211 ? 14.048 -12.412 3.901 1.00 95.44 211 ASP A C 1
ATOM 1579 O O . ASP A 1 211 ? 13.553 -12.374 2.772 1.00 95.44 211 ASP A O 1
ATOM 1583 N N . ASP A 1 212 ? 14.915 -11.489 4.331 1.00 94.94 212 ASP A N 1
ATOM 1584 C CA . ASP A 1 212 ? 15.364 -10.324 3.550 1.00 94.94 212 ASP A CA 1
ATOM 1585 C C . ASP A 1 212 ? 15.960 -10.694 2.185 1.00 94.94 212 ASP A C 1
ATOM 1587 O O . ASP A 1 212 ? 15.929 -9.898 1.247 1.00 94.94 212 ASP A O 1
ATOM 1591 N N . LYS A 1 213 ? 16.467 -11.923 2.026 1.00 96.25 213 LYS A N 1
ATOM 1592 C CA . LYS A 1 213 ? 16.952 -12.445 0.738 1.00 96.25 213 LYS A CA 1
ATOM 1593 C C . LYS A 1 213 ? 15.852 -12.561 -0.317 1.00 96.25 213 LYS A C 1
ATOM 1595 O O . LYS A 1 213 ? 16.172 -12.712 -1.493 1.00 96.25 213 LYS A O 1
ATOM 1600 N N . LEU A 1 214 ? 14.584 -12.525 0.090 1.00 96.62 214 LEU A N 1
ATOM 1601 C CA . LEU A 1 214 ? 13.431 -12.530 -0.806 1.00 96.62 214 LEU A CA 1
ATOM 1602 C C . LEU A 1 214 ? 13.060 -11.129 -1.301 1.00 96.62 214 LEU A C 1
ATOM 1604 O O . LEU A 1 214 ? 12.157 -11.015 -2.127 1.00 96.62 214 LEU A O 1
ATOM 1608 N N . ALA A 1 215 ? 13.733 -10.074 -0.829 1.00 97.25 215 ALA A N 1
ATOM 1609 C CA . ALA A 1 215 ? 13.463 -8.723 -1.289 1.00 97.25 215 ALA A CA 1
ATOM 1610 C C . ALA A 1 215 ? 13.766 -8.575 -2.792 1.00 97.25 215 ALA A C 1
ATOM 1612 O O . ALA A 1 215 ? 14.823 -8.979 -3.285 1.00 97.25 215 ALA A O 1
ATOM 1613 N N . ILE A 1 216 ? 12.837 -7.969 -3.529 1.00 97.81 216 ILE A N 1
ATOM 1614 C CA . ILE A 1 216 ? 12.892 -7.841 -4.988 1.00 97.81 216 ILE A CA 1
ATOM 1615 C C . ILE A 1 216 ? 13.198 -6.393 -5.350 1.00 97.81 216 ILE A C 1
ATOM 1617 O O . ILE A 1 216 ? 12.490 -5.480 -4.932 1.00 97.81 216 ILE A O 1
ATOM 1621 N N . ARG A 1 217 ? 14.226 -6.164 -6.168 1.00 97.38 217 ARG A N 1
ATOM 1622 C CA . ARG A 1 217 ? 14.463 -4.837 -6.750 1.00 97.38 217 ARG A CA 1
ATOM 1623 C C . ARG A 1 217 ? 13.557 -4.602 -7.950 1.00 97.38 217 ARG A C 1
ATOM 1625 O O . ARG A 1 217 ? 13.387 -5.495 -8.780 1.00 97.38 217 ARG A O 1
ATOM 1632 N N . ALA A 1 218 ? 13.021 -3.395 -8.057 1.00 96.50 218 ALA A N 1
ATOM 1633 C CA . ALA A 1 218 ? 12.357 -2.914 -9.251 1.00 96.50 218 ALA A CA 1
ATOM 1634 C C . ALA A 1 218 ? 13.319 -3.013 -10.442 1.00 96.50 218 ALA A C 1
ATOM 1636 O O . ALA A 1 218 ? 14.496 -2.644 -10.365 1.00 96.50 218 ALA A O 1
ATOM 1637 N N . SER A 1 219 ? 12.817 -3.533 -11.560 1.00 90.31 219 SER A N 1
ATOM 1638 C CA . SER A 1 219 ? 13.573 -3.545 -12.807 1.00 90.31 219 SER A CA 1
ATOM 1639 C C . SER A 1 219 ? 13.895 -2.112 -13.223 1.00 90.31 219 SER A C 1
ATOM 1641 O O . SER A 1 219 ? 13.047 -1.226 -13.112 1.00 90.31 219 SER A O 1
ATOM 1643 N N . LYS A 1 220 ? 15.105 -1.882 -13.737 1.00 79.50 220 LYS A N 1
ATOM 1644 C CA . LYS A 1 220 ? 15.408 -0.597 -14.371 1.00 79.50 220 LYS A CA 1
ATOM 1645 C C . LYS A 1 220 ? 14.494 -0.430 -15.596 1.00 79.50 220 LYS A C 1
ATOM 1647 O O . LYS A 1 220 ? 14.349 -1.416 -16.323 1.00 79.50 220 LYS A O 1
ATOM 1652 N N . PRO A 1 221 ? 13.863 0.744 -15.776 1.00 58.62 221 PRO A N 1
ATOM 1653 C CA . PRO A 1 221 ? 13.099 1.038 -16.983 1.00 58.62 221 PRO A CA 1
ATOM 1654 C C . PRO A 1 221 ? 13.993 1.006 -18.229 1.00 58.62 221 PRO A C 1
ATOM 1656 O O . PRO A 1 221 ? 15.220 1.240 -18.090 1.00 58.62 221 PRO A O 1
#

Sequence (221 aa):
MRASFISIGLFALAFQALAEDRKYASFAEYEMPRDAEVALARSAAPEQISSRATIKILTRNGFEVVATGDNGFLCMVMRSWSAAPDPEATYAAAIRSPICFDAIAARTVAPAEELKTKLGLEGQSPEAIAQEVATRYGNGQLPAMETVAFAYMWSADQNTGPGFGAWHPHMMIYAPYYENATLGSNAVGGHAAPFVVGSGAPYSTVLIVVDDKLAIRASKP

Nearest PDB structures (foldseek):
  4z20-assembly2_D  TM=4.616E-01  e=9.282E+00  Sordaria macrospora k-hell
  4dn7-assembly1_B  TM=3.306E-01  e=5.907E+00  Methanosarcina mazei Go1
  1vlr-assembly1_B  TM=2.586E-01  e=4.562E+00  Mus musculus

Organism: NCBI:txid732238